Protein AF-X1DLL9-F1 (afdb_monomer_lite)

Organism: NCBI:txid412755

pLDDT: mean 96.24, std 3.02, range [78.94, 98.62]

Secondary structure (DSSP, 8-state):
--HHHHHHHHHHHHHHHHH---EEEEETTTT---HHHHHHHHHHHHHHT-EEEEE-SSTT-HHHHHHHHHHT-SEEEE----SHHHHHHHHHHHHHHS-TTGGGSSEEEEEE-SHHHHHHHHHHTTSGGGGG--EEEEEHHHHHHHTT--GGGGGSHHHHHHHHHHHHHHHHTT-EEEEESS-SGGGTTTGGGS--

Structure (mmCIF, N/CA/C/O backbone):
data_AF-X1DLL9-F1
#
_entry.id   AF-X1DLL9-F1
#
loop_
_atom_site.group_PDB
_atom_site.id
_atom_site.type_symbol
_atom_site.label_atom_id
_atom_site.label_alt_id
_atom_site.label_comp_id
_atom_site.label_asym_id
_atom_site.label_entity_id
_atom_site.label_seq_id
_atom_site.pdbx_PDB_ins_code
_atom_site.Cartn_x
_atom_site.Cartn_y
_atom_site.Cartn_z
_atom_site.occupancy
_atom_site.B_iso_or_equiv
_atom_site.auth_seq_id
_atom_site.auth_comp_id
_atom_site.auth_asym_id
_atom_site.auth_atom_id
_atom_site.pdbx_PDB_model_num
ATOM 1 N N . MET A 1 1 ? 3.034 5.562 -26.552 1.00 91.25 1 MET A N 1
ATOM 2 C CA . MET A 1 1 ? 4.195 4.887 -25.935 1.00 91.25 1 MET A CA 1
ATOM 3 C C . MET A 1 1 ? 5.455 4.942 -26.806 1.00 91.25 1 MET A C 1
ATOM 5 O O . MET A 1 1 ? 5.342 4.840 -28.026 1.00 91.25 1 MET A O 1
ATOM 9 N N . ASN A 1 2 ? 6.633 5.093 -26.195 1.00 96.44 2 ASN A N 1
ATOM 10 C CA . ASN A 1 2 ? 7.971 4.989 -26.794 1.00 96.44 2 ASN A CA 1
ATOM 11 C C . ASN A 1 2 ? 8.560 3.562 -26.651 1.00 96.44 2 ASN A C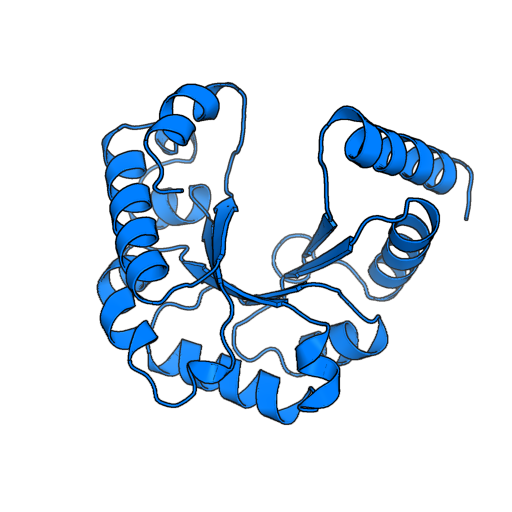 1
ATOM 13 O O . ASN A 1 2 ? 7.921 2.677 -26.086 1.00 96.44 2 ASN A O 1
ATOM 17 N N . SER A 1 3 ? 9.777 3.322 -27.159 1.00 97.56 3 SER A N 1
ATOM 18 C CA . SER A 1 3 ? 10.407 1.989 -27.148 1.00 97.56 3 SER A CA 1
ATOM 19 C C . SER A 1 3 ? 10.627 1.403 -25.748 1.00 97.56 3 SER A C 1
ATOM 21 O O . SER A 1 3 ? 10.465 0.199 -25.578 1.00 97.56 3 SER A O 1
ATOM 23 N N . LEU A 1 4 ? 10.969 2.228 -24.753 1.00 97.62 4 LEU A N 1
ATOM 24 C CA . LEU A 1 4 ? 11.140 1.778 -23.366 1.00 97.62 4 LEU A CA 1
ATOM 25 C C . LEU A 1 4 ? 9.794 1.395 -22.749 1.00 97.62 4 LEU A C 1
ATOM 27 O O . LEU A 1 4 ? 9.689 0.377 -22.077 1.00 97.62 4 LEU A O 1
ATOM 31 N N . GLU A 1 5 ? 8.746 2.169 -23.020 1.00 98.00 5 GLU A N 1
ATOM 32 C CA . GLU A 1 5 ? 7.400 1.890 -22.507 1.00 98.00 5 GLU A CA 1
ATOM 33 C C . GLU A 1 5 ? 6.833 0.590 -23.101 1.00 98.00 5 GLU A C 1
ATOM 35 O O . GLU A 1 5 ? 6.204 -0.182 -22.383 1.00 98.00 5 GLU A O 1
ATOM 40 N N . TYR A 1 6 ? 7.123 0.280 -24.371 1.00 98.44 6 TYR A N 1
ATOM 41 C CA . TYR A 1 6 ? 6.790 -1.031 -24.944 1.00 98.44 6 TYR A CA 1
ATOM 42 C C . TYR A 1 6 ? 7.540 -2.181 -24.259 1.00 98.44 6 TYR A C 1
ATOM 44 O O . TYR A 1 6 ? 6.932 -3.205 -23.958 1.00 98.44 6 TYR A O 1
ATOM 52 N N . GLN A 1 7 ? 8.826 -2.005 -23.937 1.00 98.50 7 GLN A N 1
ATOM 53 C CA . GLN A 1 7 ? 9.570 -3.002 -23.159 1.00 98.50 7 GLN A CA 1
ATOM 54 C C . GLN A 1 7 ? 8.972 -3.189 -21.757 1.00 98.50 7 GLN A C 1
ATOM 56 O O . GLN A 1 7 ? 8.839 -4.318 -21.292 1.00 98.50 7 GLN A O 1
ATOM 61 N N . MET A 1 8 ? 8.559 -2.102 -21.097 1.00 98.31 8 MET A N 1
ATOM 62 C CA . MET A 1 8 ? 7.873 -2.167 -19.801 1.00 98.31 8 MET A CA 1
ATOM 63 C C . MET A 1 8 ? 6.546 -2.927 -19.897 1.00 98.31 8 MET A C 1
ATOM 65 O O . MET A 1 8 ? 6.244 -3.726 -19.013 1.00 98.31 8 MET A O 1
ATOM 69 N N . VAL A 1 9 ? 5.774 -2.722 -20.970 1.00 98.62 9 VAL A N 1
ATOM 70 C CA . VAL A 1 9 ? 4.539 -3.477 -21.233 1.00 98.62 9 VAL A CA 1
ATOM 71 C C . VAL A 1 9 ? 4.821 -4.974 -21.340 1.00 98.62 9 VAL A C 1
ATOM 73 O O . VAL A 1 9 ? 4.107 -5.765 -20.723 1.00 98.62 9 VAL A O 1
ATOM 76 N N . ASP A 1 10 ? 5.843 -5.371 -22.098 1.00 98.50 10 ASP A N 1
ATOM 77 C CA . ASP A 1 10 ? 6.171 -6.786 -22.288 1.00 98.50 10 ASP A CA 1
ATOM 78 C C . ASP A 1 10 ? 6.623 -7.444 -20.977 1.00 98.50 10 ASP A C 1
ATOM 80 O O . ASP A 1 10 ? 6.150 -8.532 -20.645 1.00 98.50 10 ASP A O 1
ATOM 84 N N . ILE A 1 11 ? 7.435 -6.743 -20.177 1.00 98.44 11 ILE A N 1
ATOM 85 C CA . ILE A 1 11 ? 7.846 -7.199 -18.840 1.00 98.44 11 ILE A CA 1
ATOM 86 C C . ILE A 1 11 ? 6.632 -7.335 -17.913 1.00 98.44 11 ILE A C 1
ATOM 88 O O . ILE A 1 11 ? 6.458 -8.365 -17.265 1.00 98.44 11 ILE A O 1
ATOM 92 N N . ALA A 1 12 ? 5.767 -6.320 -17.848 1.00 98.31 12 ALA A N 1
ATOM 93 C CA . ALA A 1 12 ? 4.587 -6.347 -16.987 1.00 98.31 12 ALA A CA 1
ATOM 94 C C . ALA A 1 12 ? 3.613 -7.469 -17.383 1.00 98.31 12 ALA A C 1
ATOM 96 O O . ALA A 1 12 ? 3.047 -8.136 -16.513 1.00 98.31 12 ALA A O 1
ATOM 97 N N . ARG A 1 13 ? 3.452 -7.721 -18.689 1.00 98.38 13 ARG A N 1
ATOM 98 C CA . ARG A 1 13 ? 2.634 -8.824 -19.203 1.00 98.38 13 ARG A CA 1
ATOM 99 C C . ARG A 1 13 ? 3.221 -10.178 -18.814 1.00 98.38 13 ARG A C 1
ATOM 101 O O . ARG A 1 13 ? 2.490 -11.024 -18.306 1.00 98.38 13 ARG A O 1
ATOM 108 N N . GLU A 1 14 ? 4.529 -10.366 -18.976 1.00 98.38 14 GLU A N 1
ATOM 109 C CA . GLU A 1 14 ? 5.203 -11.597 -18.556 1.00 98.38 14 GLU A CA 1
ATOM 110 C C . GLU A 1 14 ? 5.066 -11.840 -17.045 1.00 98.38 14 GLU A C 1
ATOM 112 O O . GLU A 1 14 ? 4.710 -12.945 -16.627 1.00 98.38 14 GLU A O 1
ATOM 117 N N . LEU A 1 15 ? 5.281 -10.810 -16.221 1.00 98.06 15 LEU A N 1
ATOM 118 C CA . LEU A 1 15 ? 5.118 -10.896 -14.767 1.00 98.06 15 LEU A CA 1
ATOM 119 C C . LEU A 1 15 ? 3.691 -11.290 -14.373 1.00 98.06 15 LEU A C 1
ATOM 121 O O . LEU A 1 15 ? 3.499 -12.107 -13.471 1.00 98.06 15 LEU A O 1
ATOM 125 N N . LYS A 1 16 ? 2.684 -10.757 -15.063 1.00 97.56 16 LYS A N 1
ATOM 126 C CA . LYS A 1 16 ? 1.287 -11.133 -14.845 1.00 97.56 16 LYS A CA 1
ATOM 127 C C . LYS A 1 16 ? 1.022 -12.590 -15.220 1.00 97.56 16 LYS A C 1
ATOM 129 O O . LYS A 1 16 ? 0.469 -13.340 -14.419 1.00 97.56 16 LYS A O 1
ATOM 134 N N . GLU A 1 17 ? 1.403 -12.986 -16.430 1.00 97.75 17 GLU A N 1
ATOM 135 C CA . GLU A 1 17 ? 1.050 -14.288 -17.008 1.00 97.75 17 GLU A CA 1
ATOM 136 C C . GLU A 1 17 ? 1.823 -15.451 -16.380 1.00 97.75 17 GLU A C 1
ATOM 138 O O . GLU A 1 17 ? 1.271 -16.540 -16.224 1.00 97.75 17 GLU A O 1
ATOM 143 N N . LYS A 1 18 ? 3.088 -15.230 -16.004 1.00 98.06 18 LYS A N 1
ATOM 144 C CA . LYS A 1 18 ? 3.984 -16.291 -15.516 1.00 98.06 18 LYS A CA 1
ATOM 145 C C . LYS A 1 18 ? 4.302 -16.204 -14.026 1.00 98.06 18 LYS A C 1
ATOM 147 O O . LYS A 1 18 ? 4.693 -17.211 -13.440 1.00 98.06 18 LYS A O 1
ATOM 152 N N . HIS A 1 19 ? 4.146 -15.030 -13.412 1.00 95.94 19 HIS A N 1
ATOM 153 C CA . HIS A 1 19 ? 4.605 -14.768 -12.041 1.00 95.94 19 HIS A CA 1
ATOM 154 C C . HIS A 1 19 ? 3.521 -14.185 -11.121 1.00 95.94 19 HIS A C 1
ATOM 156 O O . HIS A 1 19 ? 3.833 -13.739 -10.020 1.00 95.94 19 HIS A O 1
ATOM 162 N N . ALA A 1 20 ? 2.252 -14.228 -11.545 1.00 95.19 20 ALA A N 1
ATOM 163 C CA . ALA A 1 20 ? 1.086 -13.805 -10.766 1.00 95.19 20 ALA A CA 1
ATOM 164 C C . ALA A 1 20 ? 1.118 -12.337 -10.294 1.00 95.19 20 ALA A C 1
ATOM 166 O O . ALA A 1 20 ? 0.446 -11.983 -9.324 1.00 95.19 20 ALA A O 1
ATOM 167 N N . ALA A 1 21 ? 1.869 -11.466 -10.976 1.00 96.12 21 ALA A N 1
ATOM 168 C CA . ALA A 1 21 ? 1.827 -10.038 -10.691 1.00 96.12 21 ALA A CA 1
ATOM 169 C C . ALA A 1 21 ? 0.451 -9.459 -11.061 1.00 96.12 21 ALA A C 1
ATOM 171 O O . ALA A 1 21 ? -0.049 -9.665 -12.167 1.00 96.12 21 ALA A O 1
ATOM 172 N N . ILE A 1 22 ? -0.161 -8.723 -10.133 1.00 96.56 22 ILE A N 1
ATOM 173 C CA . ILE A 1 22 ? -1.530 -8.206 -10.294 1.00 96.56 22 ILE A CA 1
ATOM 174 C C . ILE A 1 22 ? -1.592 -6.699 -10.538 1.00 96.56 22 ILE A C 1
ATOM 176 O O . ILE A 1 22 ? -2.544 -6.224 -11.153 1.00 96.56 22 ILE A O 1
ATOM 180 N N . SER A 1 23 ? -0.606 -5.943 -10.057 1.00 97.06 23 SER A N 1
ATOM 181 C CA . SER A 1 23 ? -0.620 -4.480 -10.057 1.00 97.06 23 SER A CA 1
ATOM 182 C C . SER A 1 23 ? 0.801 -3.927 -10.044 1.00 97.06 23 SER A C 1
ATOM 184 O O . SER A 1 23 ? 1.705 -4.565 -9.501 1.00 97.06 23 SER A O 1
ATOM 186 N N . VAL A 1 24 ? 0.983 -2.735 -10.609 1.00 97.69 24 VAL A N 1
ATOM 187 C CA . VAL A 1 24 ? 2.190 -1.918 -10.437 1.00 97.69 24 VAL A CA 1
ATOM 188 C C . VAL A 1 24 ? 1.885 -0.815 -9.429 1.00 97.69 24 VAL A C 1
ATOM 190 O O . VAL A 1 24 ? 0.826 -0.192 -9.494 1.00 97.69 24 VAL A O 1
ATOM 193 N N . LYS A 1 25 ? 2.798 -0.581 -8.484 1.00 97.31 25 LYS A N 1
ATOM 194 C CA . LYS A 1 25 ? 2.668 0.473 -7.473 1.00 97.31 25 LYS A CA 1
ATOM 195 C C . LYS A 1 25 ? 3.464 1.709 -7.900 1.00 97.31 25 LYS A C 1
ATOM 197 O O . LYS A 1 25 ? 4.614 1.565 -8.293 1.00 97.31 25 LYS A O 1
ATOM 202 N N . ALA A 1 26 ? 2.842 2.881 -7.809 1.00 97.88 26 ALA A N 1
ATOM 203 C CA . ALA A 1 26 ? 3.483 4.193 -7.897 1.00 97.88 26 ALA A CA 1
ATOM 204 C C . ALA A 1 26 ? 3.323 4.933 -6.568 1.00 97.88 26 ALA A C 1
ATOM 206 O O . ALA A 1 26 ? 2.343 4.701 -5.846 1.00 97.88 26 ALA A O 1
ATOM 207 N N . GLU A 1 27 ? 4.251 5.834 -6.246 1.00 97.38 27 GLU A N 1
ATOM 208 C CA . GLU A 1 27 ? 4.274 6.487 -4.936 1.00 97.38 27 GLU A CA 1
ATOM 209 C C . GLU A 1 27 ? 4.523 7.996 -5.031 1.00 97.38 27 GLU A C 1
ATOM 211 O O . GLU A 1 27 ? 5.604 8.460 -5.386 1.00 97.38 27 GLU A O 1
ATOM 216 N N . PHE A 1 28 ? 3.541 8.793 -4.608 1.00 97.69 28 PHE A N 1
ATOM 217 C CA . PHE A 1 28 ? 3.761 10.229 -4.416 1.00 97.69 28 PHE A CA 1
ATOM 218 C C . PHE A 1 28 ? 4.627 10.522 -3.193 1.00 97.69 28 PHE A C 1
ATOM 220 O O . PHE A 1 28 ? 5.363 11.503 -3.188 1.00 97.69 28 PHE A O 1
ATOM 227 N N . GLU A 1 29 ? 4.546 9.670 -2.173 1.00 95.12 29 GLU A N 1
ATOM 228 C CA . GLU A 1 29 ? 5.281 9.830 -0.921 1.00 95.12 29 GLU A CA 1
ATOM 229 C C . GLU A 1 29 ? 6.794 9.642 -1.092 1.00 95.12 29 GLU A C 1
ATOM 231 O O . GLU A 1 29 ? 7.564 10.524 -0.719 1.00 95.12 29 GLU A O 1
ATOM 236 N N . ALA A 1 30 ? 7.214 8.494 -1.634 1.00 93.19 30 ALA A N 1
ATOM 237 C CA . ALA A 1 30 ? 8.619 8.093 -1.646 1.00 93.19 30 ALA A CA 1
ATOM 238 C C . ALA A 1 30 ? 9.333 8.438 -2.961 1.00 93.19 30 ALA A C 1
ATOM 240 O O . ALA A 1 30 ? 10.470 8.905 -2.944 1.00 93.19 30 ALA A O 1
ATOM 241 N N . GLU A 1 31 ? 8.676 8.224 -4.104 1.00 94.94 31 GLU A N 1
ATOM 242 C CA . GLU A 1 31 ? 9.280 8.451 -5.425 1.00 94.94 31 GLU A CA 1
ATOM 243 C C . GLU A 1 31 ? 9.101 9.895 -5.905 1.00 94.94 31 GLU A C 1
ATOM 245 O O . GLU A 1 31 ? 9.829 10.354 -6.786 1.00 94.94 31 GLU A O 1
ATOM 250 N N . GLY A 1 32 ? 8.122 10.618 -5.348 1.00 94.38 32 GLY A N 1
ATOM 251 C CA . GLY A 1 32 ? 7.735 11.936 -5.841 1.00 94.38 32 GLY A CA 1
ATOM 252 C C . GLY A 1 32 ? 7.194 11.884 -7.272 1.00 94.38 32 GLY A C 1
ATOM 253 O O . GLY A 1 32 ? 7.429 12.821 -8.041 1.00 94.38 32 GLY A O 1
ATOM 254 N N . THR A 1 33 ? 6.507 10.790 -7.639 1.00 96.69 33 THR A N 1
ATOM 255 C CA . THR A 1 33 ? 5.976 10.578 -8.994 1.00 96.69 33 THR A CA 1
ATOM 256 C C . THR A 1 33 ? 5.149 11.784 -9.433 1.00 96.69 33 THR A C 1
ATOM 258 O O . THR A 1 33 ? 4.189 12.178 -8.766 1.00 96.69 33 THR A O 1
ATOM 261 N N . ARG A 1 34 ? 5.487 12.377 -10.578 1.00 96.19 34 ARG A N 1
ATOM 262 C CA . ARG A 1 34 ? 4.718 13.494 -11.135 1.00 96.19 34 ARG A CA 1
ATOM 263 C C . ARG A 1 34 ? 3.478 12.983 -11.862 1.00 96.19 34 ARG A C 1
ATOM 265 O O . ARG A 1 34 ? 3.423 11.838 -12.312 1.00 96.19 34 ARG A O 1
ATOM 272 N N . LEU A 1 35 ? 2.470 13.840 -12.012 1.00 95.62 35 LEU A N 1
ATOM 273 C CA . LEU A 1 35 ? 1.200 13.446 -12.630 1.00 95.62 35 LEU A CA 1
ATOM 274 C C . LEU A 1 35 ? 1.392 12.946 -14.069 1.00 95.62 35 LEU A C 1
ATOM 276 O O . LEU A 1 35 ? 0.778 11.959 -14.470 1.00 95.62 35 LEU A O 1
ATOM 280 N N . GLU A 1 36 ? 2.267 13.588 -14.844 1.00 96.38 36 GLU A N 1
ATOM 281 C CA . GLU A 1 36 ? 2.578 13.160 -16.206 1.00 96.38 36 GLU A CA 1
ATOM 282 C C . GLU A 1 36 ? 3.231 11.770 -16.259 1.00 96.38 36 GLU A C 1
ATOM 284 O O . GLU A 1 36 ? 2.939 10.999 -17.172 1.00 96.38 36 GLU A O 1
ATOM 289 N N . GLU A 1 37 ? 4.051 11.417 -15.265 1.00 96.88 37 GLU A N 1
ATOM 290 C CA . GLU A 1 37 ? 4.674 10.094 -15.146 1.00 96.88 37 GLU A CA 1
ATOM 291 C C . GLU A 1 37 ? 3.626 9.044 -14.764 1.00 96.88 37 GLU A C 1
ATOM 293 O O . GLU A 1 37 ? 3.563 7.978 -15.378 1.00 96.88 37 GLU A O 1
ATOM 298 N N . LEU A 1 38 ? 2.732 9.375 -13.826 1.00 98.06 38 LEU A N 1
ATOM 299 C CA . LEU A 1 38 ? 1.628 8.505 -13.424 1.00 98.06 38 LEU A CA 1
ATOM 300 C C . LEU A 1 38 ? 0.672 8.208 -14.593 1.00 98.06 38 LEU A C 1
ATOM 302 O O . LEU A 1 38 ? 0.234 7.070 -14.762 1.00 98.06 38 LEU A O 1
ATOM 306 N N . LEU A 1 39 ? 0.376 9.202 -15.438 1.00 98.00 39 LEU A N 1
ATOM 307 C CA . LEU A 1 39 ? -0.453 9.021 -16.637 1.00 98.00 39 LEU A CA 1
ATOM 308 C C . LEU A 1 39 ? 0.213 8.105 -17.673 1.00 98.00 39 LEU A C 1
ATOM 310 O O . LEU A 1 39 ? -0.463 7.277 -18.287 1.00 98.00 39 LEU A O 1
ATOM 314 N N . ARG A 1 40 ? 1.534 8.215 -17.855 1.00 97.88 40 ARG A N 1
ATOM 315 C CA . ARG A 1 40 ? 2.294 7.301 -18.725 1.00 97.88 40 ARG A CA 1
ATOM 316 C C . ARG A 1 40 ? 2.299 5.881 -18.165 1.00 97.88 40 ARG A C 1
ATOM 318 O O . ARG A 1 40 ? 2.024 4.934 -18.900 1.00 97.88 40 ARG A O 1
ATOM 325 N N . LEU A 1 41 ? 2.494 5.729 -16.855 1.00 98.06 41 LEU A N 1
ATOM 326 C CA . LEU A 1 41 ? 2.427 4.429 -16.192 1.00 98.06 41 LEU A CA 1
ATOM 327 C C . LEU A 1 41 ? 1.031 3.798 -16.288 1.00 98.06 41 LEU A C 1
ATOM 329 O O . LEU A 1 41 ? 0.915 2.591 -16.504 1.00 98.06 41 LEU A O 1
ATOM 333 N N . LYS A 1 42 ? -0.037 4.600 -16.192 1.00 98.12 42 LYS A N 1
ATOM 334 C CA . LYS A 1 42 ? -1.413 4.131 -16.398 1.00 98.12 42 LYS A CA 1
ATOM 335 C C . LYS A 1 42 ? -1.604 3.533 -17.792 1.00 98.12 42 LYS A C 1
ATOM 337 O O . LYS A 1 42 ? -2.205 2.465 -17.901 1.00 98.12 42 LYS A O 1
ATOM 342 N N . GLU A 1 43 ? -1.082 4.183 -18.832 1.00 98.12 43 GLU A N 1
ATOM 343 C CA . GLU A 1 43 ? -1.131 3.680 -20.214 1.00 98.12 43 GLU A CA 1
ATOM 344 C C . GLU A 1 43 ? -0.431 2.314 -20.331 1.00 98.12 43 GLU A C 1
ATOM 346 O O . GLU A 1 43 ? -1.017 1.369 -20.858 1.00 98.12 43 GLU A O 1
ATOM 351 N N . ILE A 1 44 ? 0.762 2.170 -19.742 1.00 98.50 44 ILE A N 1
ATOM 352 C CA . ILE A 1 44 ? 1.507 0.899 -19.693 1.00 98.50 44 ILE A CA 1
ATOM 353 C C . ILE A 1 44 ? 0.690 -0.189 -18.985 1.00 98.50 44 ILE A C 1
ATOM 355 O O . ILE A 1 44 ? 0.502 -1.277 -19.533 1.00 98.50 44 ILE A O 1
ATOM 359 N N . CYS A 1 45 ? 0.165 0.104 -17.790 1.00 98.38 45 CYS A N 1
ATOM 360 C CA . CYS A 1 45 ? -0.605 -0.855 -16.996 1.00 98.38 45 CYS A CA 1
ATOM 361 C C . CYS A 1 45 ? -1.852 -1.334 -17.748 1.00 98.38 45 CYS A C 1
ATOM 363 O O . CYS A 1 45 ? -2.135 -2.531 -17.778 1.00 98.38 45 CYS A O 1
ATOM 365 N N . MET A 1 46 ? -2.558 -0.420 -18.424 1.00 98.00 46 MET A N 1
ATOM 366 C CA . MET A 1 46 ? -3.728 -0.754 -19.239 1.00 98.00 46 MET A CA 1
ATOM 367 C C . MET A 1 46 ? -3.384 -1.696 -20.395 1.00 98.00 46 MET A C 1
ATOM 369 O O . MET A 1 46 ? -4.102 -2.671 -20.613 1.00 98.00 46 MET A O 1
ATOM 373 N N . VAL A 1 47 ? -2.287 -1.445 -21.117 1.00 98.31 47 VAL A N 1
ATOM 374 C CA . VAL A 1 47 ? -1.879 -2.272 -22.268 1.00 98.31 47 VAL A CA 1
ATOM 375 C C . VAL A 1 47 ? -1.316 -3.632 -21.833 1.00 98.31 47 VAL A C 1
ATOM 377 O O . VAL A 1 47 ? -1.525 -4.642 -22.510 1.00 98.31 47 VAL A O 1
ATOM 380 N N . ALA A 1 48 ? -0.622 -3.690 -20.695 1.00 98.19 48 ALA A N 1
ATOM 381 C CA . ALA A 1 48 ? -0.177 -4.945 -20.087 1.00 98.19 48 ALA A CA 1
ATOM 382 C C . ALA A 1 48 ? -1.324 -5.708 -19.390 1.00 98.19 48 ALA A C 1
ATOM 384 O O . ALA A 1 48 ? -1.215 -6.904 -19.113 1.00 98.19 48 ALA A O 1
ATOM 385 N N . GLY A 1 49 ? -2.445 -5.033 -19.121 1.00 97.88 49 GLY A N 1
ATOM 386 C CA . GLY A 1 49 ? -3.593 -5.585 -18.413 1.00 97.88 49 GLY A CA 1
ATOM 387 C C . GLY A 1 49 ? -3.328 -5.841 -16.927 1.00 97.88 49 GLY A C 1
ATOM 388 O O . GLY A 1 49 ? -3.910 -6.776 -16.376 1.00 97.88 49 GLY A O 1
ATOM 389 N N . VAL A 1 50 ? -2.445 -5.069 -16.296 1.00 98.25 50 VAL A N 1
ATOM 390 C CA . VAL A 1 50 ? -2.180 -5.097 -14.847 1.00 98.25 50 VAL A CA 1
ATOM 391 C C . VAL A 1 50 ? -2.861 -3.912 -14.160 1.00 98.25 50 VAL A C 1
ATOM 393 O O . VAL A 1 50 ? -3.163 -2.900 -14.794 1.00 98.25 50 VAL A O 1
ATOM 396 N N . GLY A 1 51 ? -3.134 -4.046 -12.865 1.00 98.12 51 GLY A N 1
ATOM 397 C CA . GLY A 1 51 ? -3.667 -2.962 -12.047 1.00 98.12 51 GLY A CA 1
ATOM 398 C C . GLY A 1 51 ? -2.657 -1.836 -11.814 1.00 98.12 51 GLY A C 1
ATOM 399 O O . GLY A 1 51 ? -1.458 -1.985 -12.062 1.00 98.12 51 GLY A O 1
ATOM 400 N N . LEU A 1 52 ? -3.163 -0.713 -11.311 1.00 98.56 52 LEU A N 1
ATOM 401 C CA . LEU A 1 52 ? -2.360 0.405 -10.829 1.00 98.56 52 LEU A CA 1
ATOM 402 C C . LEU A 1 52 ? -2.707 0.701 -9.369 1.00 98.56 52 LEU A C 1
ATOM 404 O O . LEU A 1 52 ? -3.846 1.058 -9.056 1.00 98.56 52 LEU A O 1
ATOM 408 N N . THR A 1 53 ? -1.718 0.583 -8.493 1.00 98.56 53 THR A N 1
ATOM 409 C CA . THR A 1 53 ? -1.790 0.963 -7.081 1.00 98.56 53 THR A CA 1
ATOM 410 C C . THR A 1 53 ? -1.098 2.307 -6.891 1.00 98.56 53 THR A C 1
ATOM 412 O O . THR A 1 53 ? 0.009 2.496 -7.386 1.00 98.56 53 THR A O 1
ATOM 415 N N . LEU A 1 54 ? -1.713 3.232 -6.155 1.00 98.62 54 LEU A N 1
ATOM 416 C CA . LEU A 1 54 ? -1.104 4.520 -5.828 1.00 98.62 54 LEU A CA 1
ATOM 417 C C . LEU A 1 54 ? -0.995 4.707 -4.316 1.00 98.62 54 LEU A C 1
ATOM 419 O O . LEU A 1 54 ? -2.008 4.699 -3.609 1.00 98.62 54 LEU A O 1
ATOM 423 N N . LYS A 1 55 ? 0.235 4.928 -3.842 1.00 98.44 55 LYS A N 1
ATOM 424 C CA . LYS A 1 55 ? 0.518 5.395 -2.483 1.00 98.44 55 LYS A CA 1
ATOM 425 C C . LYS A 1 55 ? 0.508 6.925 -2.462 1.00 98.44 55 LYS A C 1
ATOM 427 O O . LYS A 1 55 ? 1.299 7.558 -3.162 1.00 98.44 55 LYS A O 1
ATOM 432 N N . ILE A 1 56 ? -0.417 7.515 -1.708 1.00 98.56 56 ILE A N 1
ATOM 433 C CA . ILE A 1 56 ? -0.554 8.980 -1.587 1.00 98.56 56 ILE A CA 1
ATOM 434 C C . ILE A 1 56 ? 0.454 9.546 -0.584 1.00 98.56 56 ILE A C 1
ATOM 436 O O . ILE A 1 56 ? 0.977 8.804 0.231 1.00 98.56 56 ILE A O 1
ATOM 440 N N . GLY A 1 57 ? 0.706 10.856 -0.592 1.00 97.44 57 GLY A N 1
ATOM 441 C CA . GLY A 1 57 ? 1.717 11.488 0.266 1.00 97.44 57 GLY A CA 1
ATOM 442 C C . GLY A 1 57 ? 1.364 11.592 1.757 1.00 97.44 57 GLY A C 1
ATOM 443 O O . GLY A 1 57 ? 2.157 12.105 2.538 1.00 97.44 57 GLY A O 1
ATOM 444 N N . GLY A 1 58 ? 0.163 11.179 2.167 1.00 97.00 58 GLY A N 1
ATOM 445 C CA . GLY A 1 58 ? -0.293 11.304 3.549 1.00 97.00 58 GLY A CA 1
ATOM 446 C C . GLY A 1 58 ? -1.743 10.878 3.748 1.00 97.00 58 GLY A C 1
ATOM 447 O O . GLY A 1 58 ? -2.540 10.842 2.809 1.00 97.00 58 GLY A O 1
ATOM 448 N N . CYS A 1 59 ? -2.111 10.590 4.998 1.00 94.88 59 CYS A N 1
ATOM 449 C CA . CYS A 1 59 ? -3.440 10.076 5.339 1.00 94.88 59 CYS A CA 1
ATOM 450 C C . CYS A 1 59 ? -4.599 11.036 4.998 1.00 94.88 59 CYS A C 1
ATOM 452 O O . CYS A 1 59 ? -5.713 10.577 4.789 1.00 94.88 59 CYS A O 1
ATOM 454 N N . GLU A 1 60 ? -4.363 12.345 4.862 1.00 96.50 60 GLU A N 1
ATOM 455 C CA . GLU A 1 60 ? -5.367 13.320 4.399 1.00 96.50 60 GLU A CA 1
ATOM 456 C C . GLU A 1 60 ? -4.923 14.082 3.133 1.00 96.50 60 GLU A C 1
ATOM 458 O O . GLU A 1 60 ? -5.273 15.244 2.925 1.00 96.50 60 GLU A O 1
ATOM 463 N N . SER A 1 61 ? -4.156 13.444 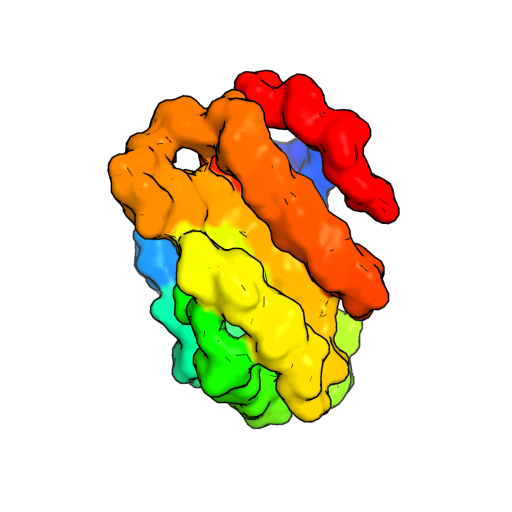2.244 1.00 97.50 61 SER A N 1
ATOM 464 C CA . SER A 1 61 ? -3.745 14.063 0.975 1.00 97.50 61 SER A CA 1
ATOM 465 C C . SER A 1 61 ? -4.898 14.133 -0.036 1.00 97.50 61 SER A C 1
ATOM 467 O O . SER A 1 61 ? -4.962 13.380 -1.004 1.00 97.50 61 SER A O 1
ATOM 469 N N . ILE A 1 62 ? -5.833 15.066 0.175 1.00 98.44 62 ILE A N 1
ATOM 470 C CA . ILE A 1 62 ? -7.042 15.236 -0.655 1.00 98.44 62 ILE A CA 1
ATOM 471 C C . ILE A 1 62 ? -6.692 15.481 -2.128 1.00 98.44 62 ILE A C 1
ATOM 473 O O . ILE A 1 62 ? -7.367 14.957 -3.012 1.00 98.44 62 ILE A O 1
ATOM 477 N N . ARG A 1 63 ? -5.650 16.276 -2.402 1.00 98.00 63 ARG A N 1
ATOM 478 C CA . ARG A 1 63 ? -5.206 16.543 -3.775 1.00 98.00 63 ARG A CA 1
ATOM 479 C C . ARG A 1 63 ? -4.793 15.247 -4.469 1.00 98.00 63 ARG A C 1
ATOM 481 O O . ARG A 1 63 ? -5.313 14.950 -5.536 1.00 98.00 63 ARG A O 1
ATOM 488 N N . ASP A 1 64 ? -3.953 14.453 -3.820 1.00 98.31 64 ASP A N 1
ATOM 489 C CA . ASP A 1 64 ? -3.484 13.167 -4.334 1.00 98.31 64 ASP A CA 1
ATOM 490 C C . ASP A 1 64 ? -4.643 12.205 -4.600 1.00 98.31 64 ASP A C 1
ATOM 492 O O . ASP A 1 64 ? -4.646 11.507 -5.607 1.00 98.31 64 ASP A O 1
ATOM 496 N N . MET A 1 65 ? -5.671 12.205 -3.743 1.00 98.62 65 MET A N 1
ATOM 497 C CA . MET A 1 65 ? -6.887 11.419 -3.968 1.00 98.62 65 MET A CA 1
ATOM 498 C C . MET A 1 65 ? -7.657 11.873 -5.217 1.00 98.62 65 MET A C 1
ATOM 500 O O . MET A 1 65 ? -8.187 11.031 -5.940 1.00 98.62 65 MET A O 1
ATOM 504 N N . PHE A 1 66 ? -7.724 13.179 -5.502 1.00 98.44 66 PHE A N 1
ATOM 505 C CA . PHE A 1 66 ? -8.326 13.674 -6.746 1.00 98.44 66 PHE A CA 1
ATOM 506 C C . PHE A 1 66 ? -7.506 13.285 -7.979 1.00 98.44 66 PHE A C 1
ATOM 508 O O . PHE A 1 66 ? -8.094 12.938 -9.004 1.00 98.44 66 PHE A O 1
ATOM 515 N N . GLU A 1 67 ? -6.177 13.278 -7.882 1.00 98.19 67 GLU A N 1
ATOM 516 C CA . GLU A 1 67 ? -5.320 12.770 -8.959 1.00 98.19 67 GLU A CA 1
ATOM 517 C C . GLU A 1 67 ? -5.532 11.262 -9.160 1.00 98.19 67 GLU A C 1
ATOM 519 O O . GLU A 1 67 ? -5.781 10.810 -10.276 1.00 98.19 67 GLU A O 1
ATOM 524 N N . ALA A 1 68 ? -5.564 10.486 -8.073 1.00 98.19 68 ALA A N 1
ATOM 525 C CA . ALA A 1 68 ? -5.855 9.052 -8.090 1.00 98.19 68 ALA A CA 1
ATOM 526 C C . ALA A 1 68 ? -7.204 8.746 -8.758 1.00 98.19 68 ALA A C 1
ATOM 528 O O . ALA A 1 68 ? -7.321 7.827 -9.574 1.00 98.19 68 ALA A O 1
ATOM 529 N N . ARG A 1 69 ? -8.223 9.550 -8.431 1.00 97.75 69 ARG A N 1
ATOM 530 C CA . ARG A 1 69 ? -9.557 9.487 -9.030 1.00 97.75 69 ARG A CA 1
ATOM 531 C C . ARG A 1 69 ? -9.526 9.811 -10.521 1.00 97.75 69 ARG A C 1
ATOM 533 O O . ARG A 1 69 ? -10.154 9.101 -11.296 1.00 97.75 69 ARG A O 1
ATOM 540 N N . THR A 1 70 ? -8.794 10.852 -10.914 1.00 96.94 70 THR A N 1
ATOM 541 C CA . THR A 1 70 ? -8.668 11.294 -12.313 1.00 96.94 70 THR A CA 1
ATOM 542 C C . THR A 1 70 ? -7.969 10.242 -13.172 1.0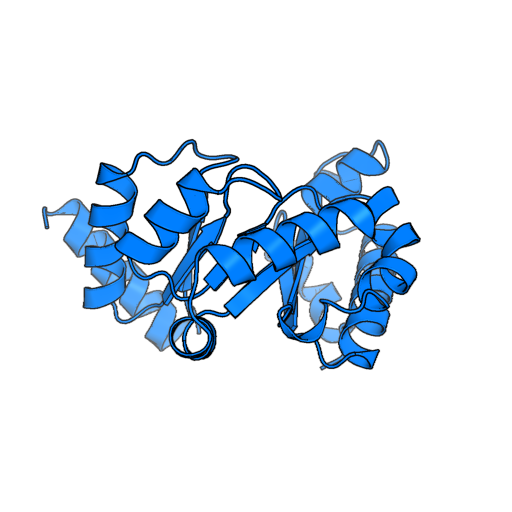0 96.94 70 THR A C 1
ATOM 544 O O . THR A 1 70 ? -8.402 9.963 -14.287 1.00 96.94 70 THR A O 1
ATOM 547 N N . VAL A 1 71 ? -6.917 9.617 -12.642 1.00 97.69 71 VAL A N 1
ATOM 548 C CA . VAL A 1 71 ? -6.167 8.546 -13.315 1.00 97.69 71 VAL A CA 1
ATOM 549 C C . VAL A 1 71 ? -6.944 7.221 -13.332 1.00 97.69 71 VAL A C 1
ATOM 551 O O . VAL A 1 71 ? -6.748 6.391 -14.225 1.00 97.69 71 VAL A O 1
ATOM 554 N N . GLY A 1 72 ? -7.833 7.005 -12.360 1.00 96.94 72 GLY A N 1
ATOM 555 C CA . GLY A 1 72 ? -8.596 5.767 -12.215 1.00 96.94 72 GLY A CA 1
ATOM 556 C C . GLY A 1 72 ? -7.715 4.612 -11.739 1.00 96.94 72 GLY A C 1
ATOM 557 O O . GLY A 1 72 ? -7.544 3.616 -12.451 1.00 96.94 72 GLY A O 1
ATOM 558 N N . VAL A 1 73 ? -7.102 4.769 -10.566 1.00 98.19 73 VAL A N 1
ATOM 559 C CA . VAL A 1 73 ? -6.295 3.719 -9.917 1.00 98.19 73 VAL A CA 1
ATOM 560 C C . VAL A 1 73 ? -7.177 2.568 -9.416 1.00 98.19 73 VAL A C 1
ATOM 562 O O . VAL A 1 73 ? -8.348 2.766 -9.107 1.00 98.19 73 VAL A O 1
ATOM 565 N N . ASN A 1 74 ? -6.615 1.364 -9.328 1.00 98.19 74 ASN A N 1
ATOM 566 C CA . ASN A 1 74 ? -7.305 0.170 -8.827 1.00 98.19 74 ASN A CA 1
ATOM 567 C C . ASN A 1 74 ? -7.191 0.021 -7.307 1.00 98.19 74 ASN A C 1
ATOM 569 O O . ASN A 1 74 ? -8.035 -0.615 -6.685 1.00 98.19 74 ASN A O 1
ATOM 573 N N . CYS A 1 75 ? -6.145 0.591 -6.715 1.00 98.50 75 CYS A N 1
ATOM 574 C CA . CYS A 1 75 ? -5.872 0.504 -5.290 1.00 98.50 75 CYS A CA 1
ATOM 575 C C . CYS A 1 75 ? -5.273 1.828 -4.807 1.00 98.50 75 CYS A C 1
ATOM 577 O O . CYS A 1 75 ? -4.381 2.386 -5.452 1.00 98.50 75 CYS A O 1
ATOM 579 N N . LEU A 1 76 ? -5.778 2.333 -3.686 1.00 98.62 76 LEU A N 1
ATOM 580 C CA . LEU A 1 76 ? -5.311 3.539 -3.019 1.00 98.62 76 LEU A CA 1
ATOM 581 C C . LEU A 1 76 ? -4.738 3.156 -1.658 1.00 98.62 76 LEU A C 1
ATOM 583 O O . LEU A 1 76 ? -5.415 2.499 -0.868 1.00 98.62 76 LEU A O 1
ATOM 587 N N . VAL A 1 77 ? -3.524 3.614 -1.373 1.00 98.56 77 VAL A N 1
ATOM 588 C CA . VAL A 1 77 ? -2.806 3.278 -0.144 1.00 98.56 77 VAL A CA 1
ATOM 589 C C . VAL A 1 77 ? -2.400 4.554 0.589 1.00 98.56 77 VAL A C 1
ATOM 591 O O . VAL A 1 77 ? -1.698 5.390 0.023 1.00 98.56 77 VAL A O 1
ATOM 594 N N . ALA A 1 78 ? -2.836 4.717 1.840 1.00 98.31 78 ALA A N 1
ATOM 595 C CA . ALA A 1 78 ? -2.383 5.814 2.701 1.00 98.31 78 ALA A CA 1
ATOM 596 C C . ALA A 1 78 ? -1.192 5.408 3.588 1.00 98.31 78 ALA A C 1
ATOM 598 O O . ALA A 1 78 ? -1.307 4.406 4.301 1.00 98.31 78 ALA A O 1
ATOM 599 N N . PRO A 1 79 ? -0.102 6.195 3.611 1.00 98.00 79 PRO A N 1
ATOM 600 C CA . PRO A 1 79 ? 1.017 5.984 4.521 1.00 98.00 79 PRO A CA 1
ATOM 601 C C . PRO A 1 79 ? 0.769 6.561 5.914 1.00 98.00 79 PRO A C 1
ATOM 603 O O . PRO A 1 79 ? -0.147 7.368 6.121 1.00 98.00 79 PRO A O 1
ATOM 606 N N . MET A 1 80 ? 1.638 6.177 6.848 1.00 96.19 80 MET A N 1
ATOM 607 C CA . MET A 1 80 ? 1.808 6.754 8.181 1.00 96.19 80 MET A CA 1
ATOM 608 C C . MET A 1 80 ? 0.491 6.874 8.962 1.00 96.19 80 MET A C 1
ATOM 610 O O . MET A 1 80 ? 0.221 7.863 9.650 1.00 96.19 80 MET A O 1
ATOM 614 N N . VAL A 1 81 ? -0.373 5.858 8.856 1.00 97.75 81 VAL A N 1
ATOM 615 C CA . VAL A 1 81 ? -1.636 5.800 9.599 1.00 97.75 81 VAL A CA 1
ATOM 616 C C . VAL A 1 81 ? -1.391 5.150 10.959 1.00 97.75 81 VAL A C 1
ATOM 618 O O . VAL A 1 81 ? -1.501 3.940 11.118 1.00 97.75 81 VAL A O 1
ATOM 621 N N . GLU A 1 82 ? -1.060 5.968 11.959 1.00 97.62 82 GLU A N 1
ATOM 622 C CA . GLU A 1 82 ? -0.585 5.470 13.263 1.00 97.62 82 GLU A CA 1
ATOM 623 C C . GLU A 1 82 ? -1.610 5.533 14.407 1.00 97.62 82 GLU A C 1
ATOM 625 O O . GLU A 1 82 ? -1.323 5.094 15.520 1.00 97.62 82 GLU A O 1
ATOM 630 N N . SER A 1 83 ? -2.795 6.108 14.184 1.00 98.06 83 SER A N 1
ATOM 631 C CA . SER A 1 83 ? -3.804 6.293 15.237 1.00 98.06 83 SER A CA 1
ATOM 632 C C . SER A 1 83 ? -5.239 6.154 14.721 1.00 98.06 83 SER A C 1
ATOM 634 O O . SER A 1 83 ? -5.486 6.376 13.529 1.00 98.06 83 SER A O 1
ATOM 636 N N . PRO A 1 84 ? -6.221 5.889 15.610 1.00 98.19 84 PRO A N 1
ATOM 637 C CA . PRO A 1 84 ? -7.637 5.886 15.236 1.00 98.19 84 PRO A CA 1
ATOM 638 C C . PRO A 1 84 ? -8.082 7.212 14.606 1.00 98.19 84 PRO A C 1
ATOM 640 O O . PRO A 1 84 ? -8.887 7.232 13.675 1.00 98.19 84 PRO A O 1
ATOM 643 N N . TYR A 1 85 ? -7.523 8.335 15.074 1.00 97.94 85 TYR A N 1
ATOM 644 C CA . TYR A 1 85 ? -7.815 9.659 14.528 1.00 97.94 85 TYR A CA 1
ATOM 645 C C . TYR A 1 85 ? -7.313 9.814 13.087 1.00 97.94 85 TYR A C 1
ATOM 647 O O . TYR A 1 85 ? -8.062 10.284 12.230 1.00 97.94 85 TYR A O 1
ATOM 655 N N . ALA A 1 86 ? -6.074 9.396 12.808 1.00 98.12 86 ALA A N 1
ATOM 656 C CA . ALA A 1 86 ? -5.494 9.452 11.466 1.00 98.12 86 ALA A CA 1
ATOM 657 C C . ALA A 1 86 ? -6.270 8.565 10.482 1.00 98.12 86 ALA A C 1
ATOM 659 O O . ALA A 1 86 ? -6.639 9.025 9.400 1.00 98.12 86 ALA A O 1
ATOM 660 N N . LEU A 1 87 ? -6.605 7.331 10.885 1.00 98.44 87 LEU A N 1
ATOM 661 C CA . LEU A 1 87 ? -7.404 6.431 10.052 1.00 98.44 87 LEU A CA 1
ATOM 662 C C . LEU A 1 87 ? -8.789 7.020 9.769 1.00 98.44 87 LEU A C 1
ATOM 664 O O . LEU A 1 87 ? -9.237 7.026 8.625 1.00 98.44 87 LEU A O 1
ATOM 668 N N . ARG A 1 88 ? -9.448 7.589 10.784 1.00 98.00 88 ARG A N 1
ATOM 669 C CA . ARG A 1 88 ? -10.733 8.270 10.597 1.00 98.00 88 ARG A CA 1
ATOM 670 C C . ARG A 1 88 ? -10.635 9.395 9.571 1.00 98.00 88 ARG A C 1
ATOM 672 O O . ARG A 1 88 ? -11.482 9.477 8.687 1.00 98.00 88 ARG A O 1
ATOM 679 N N . LYS A 1 89 ? -9.609 10.243 9.661 1.00 97.94 89 LYS A N 1
ATOM 680 C CA . LYS A 1 89 ? -9.402 11.350 8.715 1.00 97.94 89 LYS A CA 1
ATOM 681 C C . LYS A 1 89 ? -9.172 10.845 7.293 1.00 97.94 89 LYS A C 1
ATOM 683 O O . LYS A 1 89 ? -9.793 11.371 6.372 1.00 97.94 89 LYS A O 1
ATOM 688 N N . TYR A 1 90 ? -8.394 9.776 7.133 1.00 98.50 90 TYR A N 1
ATOM 689 C CA . TYR A 1 90 ? -8.215 9.113 5.845 1.00 98.50 90 TYR A CA 1
ATOM 690 C C . TYR A 1 90 ? -9.531 8.620 5.247 1.00 98.50 90 TYR A C 1
ATOM 692 O O . TYR A 1 90 ? -9.887 9.004 4.132 1.00 98.50 90 TYR A O 1
ATOM 700 N N . LEU A 1 91 ? -10.305 7.835 5.997 1.00 98.25 91 LEU A N 1
ATOM 701 C CA . LEU A 1 91 ? -11.554 7.271 5.485 1.00 98.25 91 LEU A CA 1
ATOM 702 C C . LEU A 1 91 ? -12.614 8.351 5.225 1.00 98.25 91 LEU A C 1
ATOM 704 O O . LEU A 1 91 ? -13.371 8.253 4.260 1.00 98.25 91 LEU A O 1
ATOM 708 N N . GLN A 1 92 ? -12.655 9.420 6.026 1.00 97.62 92 GLN A N 1
ATOM 709 C CA . GLN A 1 92 ? -13.515 10.578 5.761 1.00 97.62 92 GLN A CA 1
ATOM 710 C C . GLN A 1 92 ? -13.110 11.312 4.474 1.00 97.62 92 GLN A C 1
ATOM 712 O O . GLN A 1 92 ? -13.980 11.679 3.682 1.00 97.62 92 GLN A O 1
ATOM 717 N N . ALA A 1 93 ? -11.810 11.490 4.228 1.00 98.12 93 ALA A N 1
ATOM 718 C CA . ALA A 1 93 ? -11.312 12.090 2.994 1.00 98.12 93 ALA A CA 1
ATOM 719 C C . ALA A 1 93 ? -11.630 11.219 1.767 1.00 98.12 93 ALA A C 1
ATOM 721 O O . ALA A 1 93 ? -12.159 11.735 0.780 1.00 98.12 93 ALA A O 1
ATOM 722 N N . VAL A 1 94 ? -11.437 9.898 1.857 1.00 98.25 94 VAL A N 1
ATOM 723 C CA . VAL A 1 94 ? -11.840 8.946 0.807 1.00 98.25 94 VAL A CA 1
ATOM 724 C C . VAL A 1 94 ? -13.340 9.053 0.524 1.00 98.25 94 VAL A C 1
ATOM 726 O O . VAL A 1 94 ? -13.747 9.183 -0.631 1.00 98.25 94 VAL A O 1
ATOM 729 N N . ASN A 1 95 ? -14.173 9.072 1.568 1.00 96.62 95 ASN A N 1
ATOM 730 C CA . ASN A 1 95 ? -15.626 9.169 1.422 1.00 96.62 95 ASN A CA 1
ATOM 731 C C . ASN A 1 95 ? -16.103 10.492 0.810 1.00 96.62 95 ASN A C 1
ATOM 733 O O . ASN A 1 95 ? -17.180 10.530 0.212 1.00 96.62 95 ASN A O 1
ATOM 737 N N . LYS A 1 96 ? -15.309 11.558 0.954 1.00 96.88 96 LYS A N 1
ATOM 738 C CA . LYS A 1 96 ? -15.554 12.874 0.360 1.00 96.88 96 LYS A CA 1
ATOM 739 C C . LYS A 1 96 ? -15.130 12.940 -1.111 1.00 96.88 96 LYS A C 1
ATOM 741 O O . LYS A 1 96 ? -15.816 13.583 -1.900 1.00 96.88 96 LYS A O 1
ATOM 746 N N . VAL A 1 97 ? -13.991 12.345 -1.467 1.00 98.25 97 VAL A N 1
ATOM 747 C CA . VAL A 1 97 ? -13.393 12.475 -2.809 1.00 98.25 97 VAL A CA 1
ATOM 748 C C . VAL A 1 97 ? -13.991 11.487 -3.809 1.00 98.25 97 VAL A C 1
ATOM 750 O O . VAL A 1 97 ? -14.253 11.866 -4.954 1.00 98.25 97 VAL A O 1
ATOM 753 N N . PHE A 1 98 ? -14.228 10.248 -3.377 1.00 97.69 98 PHE A N 1
ATOM 754 C CA . PHE A 1 98 ? -14.768 9.170 -4.204 1.00 97.69 98 PHE A CA 1
ATOM 755 C C . PHE A 1 98 ? -16.230 8.931 -3.854 1.00 97.69 98 PHE A C 1
ATOM 757 O O . PHE A 1 98 ? -16.589 8.873 -2.682 1.00 97.69 98 PHE A O 1
ATOM 764 N N . THR A 1 99 ? -17.080 8.737 -4.852 1.00 96.06 99 THR A N 1
ATOM 765 C CA . THR A 1 99 ? -18.476 8.321 -4.670 1.00 96.06 99 THR A CA 1
ATOM 766 C C . THR A 1 99 ? -18.568 6.866 -4.205 1.00 96.06 99 THR A C 1
ATOM 768 O O . THR A 1 99 ? -17.632 6.082 -4.360 1.00 96.06 99 THR A O 1
ATOM 771 N N . SER A 1 100 ? -19.719 6.460 -3.662 1.00 93.94 100 SER A N 1
ATOM 772 C CA . SER A 1 100 ? -19.954 5.063 -3.271 1.00 93.94 100 SER A CA 1
ATOM 773 C C . SER A 1 100 ? -19.803 4.078 -4.434 1.00 93.94 100 SER A C 1
ATOM 775 O O . SER A 1 100 ? -19.325 2.971 -4.211 1.00 93.94 100 SER A O 1
ATOM 777 N N . GLN A 1 101 ? -20.167 4.478 -5.657 1.00 95.00 101 GLN A N 1
ATOM 778 C CA . GLN A 1 101 ? -20.009 3.660 -6.861 1.00 95.00 101 GLN A CA 1
ATOM 779 C C . GLN A 1 101 ? -18.538 3.526 -7.278 1.00 95.00 101 GLN A C 1
ATOM 781 O O . GLN A 1 101 ? -18.093 2.428 -7.595 1.00 95.00 101 GLN A O 1
ATOM 786 N N . GLU A 1 102 ? -17.763 4.614 -7.251 1.00 94.88 102 GLU A N 1
ATOM 787 C CA . GLU A 1 102 ? -16.327 4.562 -7.565 1.00 94.88 102 GLU A CA 1
ATOM 788 C C . GLU A 1 102 ? -15.581 3.654 -6.577 1.00 94.88 102 GLU A C 1
ATOM 790 O O . GLU A 1 102 ? -14.778 2.825 -6.997 1.00 94.88 102 GLU A O 1
ATOM 795 N N . ARG A 1 103 ? -15.920 3.721 -5.282 1.00 94.75 103 ARG A N 1
ATOM 796 C CA . ARG A 1 103 ? -15.307 2.884 -4.234 1.00 94.75 103 ARG A CA 1
ATOM 797 C C . ARG A 1 103 ? -15.550 1.379 -4.396 1.00 94.75 103 ARG A C 1
ATOM 799 O O . ARG A 1 103 ? -14.845 0.602 -3.769 1.00 94.75 103 ARG A O 1
ATOM 806 N N . GLN A 1 104 ? -16.498 0.946 -5.231 1.00 93.62 104 GLN A N 1
ATOM 807 C CA . GLN A 1 104 ? -16.678 -0.482 -5.543 1.00 93.62 104 GLN A CA 1
ATOM 808 C C . GLN A 1 104 ? -15.573 -1.034 -6.451 1.00 93.62 104 GLN A C 1
ATOM 810 O O . GLN A 1 104 ? -15.389 -2.244 -6.514 1.00 93.62 104 GLN A O 1
ATOM 815 N N . ASN A 1 105 ? -14.854 -0.155 -7.154 1.00 94.25 105 ASN A N 1
ATOM 816 C CA . ASN A 1 105 ? -13.822 -0.523 -8.125 1.00 94.25 105 ASN A CA 1
ATOM 817 C C . ASN A 1 105 ? -12.410 -0.127 -7.669 1.00 94.25 105 ASN A C 1
ATOM 819 O O . ASN A 1 105 ? -11.466 -0.239 -8.450 1.00 94.25 105 ASN A O 1
ATOM 823 N N . ILE A 1 106 ? -12.277 0.375 -6.437 1.00 96.81 106 ILE A N 1
ATOM 824 C CA . ILE A 1 106 ? -11.013 0.836 -5.868 1.00 96.81 106 ILE A CA 1
ATOM 825 C C . ILE A 1 106 ? -10.833 0.167 -4.514 1.00 96.81 106 ILE A C 1
ATOM 827 O O . ILE A 1 106 ? -11.654 0.347 -3.612 1.00 96.81 106 ILE A O 1
ATOM 831 N N . GLU A 1 107 ? -9.741 -0.569 -4.355 1.00 98.06 107 GLU A N 1
ATOM 832 C CA . GLU A 1 107 ? -9.337 -1.094 -3.059 1.00 98.06 107 GLU A CA 1
ATOM 833 C C . GLU A 1 107 ? -8.772 0.045 -2.200 1.00 98.06 107 GLU A C 1
ATOM 835 O O . GLU A 1 107 ? -7.863 0.761 -2.619 1.00 98.06 107 GLU A O 1
ATOM 840 N N . ILE A 1 108 ? -9.320 0.236 -1.001 1.00 98.31 108 ILE A N 1
ATOM 841 C CA . ILE A 1 108 ? -8.897 1.288 -0.067 1.00 98.31 108 ILE A CA 1
ATOM 842 C C . ILE A 1 108 ? -8.108 0.644 1.069 1.00 98.31 108 ILE A C 1
ATOM 844 O O . ILE A 1 108 ? -8.675 -0.095 1.881 1.00 98.31 108 ILE A O 1
ATOM 848 N N . LEU A 1 109 ? -6.803 0.902 1.108 1.00 98.50 109 LEU A N 1
ATOM 849 C CA . LEU A 1 109 ? -5.867 0.313 2.058 1.00 98.50 109 LEU A CA 1
ATOM 850 C C . LEU A 1 109 ? -5.123 1.402 2.836 1.00 98.50 109 LEU A C 1
ATOM 852 O O . LEU A 1 109 ? -4.929 2.523 2.366 1.00 98.50 109 LEU A O 1
ATOM 856 N N . CYS A 1 110 ? -4.643 1.057 4.025 1.00 98.31 110 CYS A N 1
ATOM 857 C CA . CYS A 1 110 ? -3.679 1.879 4.748 1.00 98.31 110 CYS A CA 1
ATOM 858 C C . CYS A 1 110 ? -2.464 1.068 5.177 1.00 98.31 110 CYS A C 1
ATOM 860 O O . CYS A 1 110 ? -2.532 -0.151 5.350 1.00 98.31 110 CYS A O 1
ATOM 862 N N . ASN A 1 111 ? -1.355 1.765 5.375 1.00 98.19 111 ASN A N 1
ATOM 863 C CA . ASN A 1 111 ? -0.134 1.146 5.836 1.00 98.19 111 ASN A CA 1
ATOM 864 C C . ASN A 1 111 ? -0.080 1.066 7.360 1.00 98.19 111 ASN A C 1
ATOM 866 O O . ASN A 1 111 ? -0.415 2.015 8.069 1.00 98.19 111 ASN A O 1
ATOM 870 N N . ILE A 1 112 ? 0.393 -0.079 7.842 1.00 98.44 112 ILE A N 1
ATOM 871 C CA . ILE A 1 112 ? 0.853 -0.303 9.206 1.00 98.44 112 ILE A CA 1
ATOM 872 C C . ILE A 1 112 ? 2.379 -0.374 9.131 1.00 98.44 112 ILE A C 1
ATOM 874 O O . ILE A 1 112 ? 2.961 -1.417 8.831 1.00 98.44 112 ILE A O 1
ATOM 878 N N . GLU A 1 113 ? 3.000 0.782 9.343 1.00 97.12 113 GLU A N 1
ATOM 879 C CA . GLU A 1 113 ? 4.434 1.033 9.134 1.00 97.12 113 GLU A CA 1
ATOM 880 C C . GLU A 1 113 ? 5.221 1.148 10.434 1.00 97.12 113 GLU A C 1
ATOM 882 O O . GLU A 1 113 ? 6.438 1.123 10.399 1.00 97.12 113 GLU A O 1
ATOM 887 N N . THR A 1 114 ? 4.575 1.301 11.590 1.00 98.31 114 THR A N 1
ATOM 888 C CA . THR A 1 114 ? 5.290 1.584 12.841 1.00 98.31 114 THR A CA 1
ATOM 889 C C . THR A 1 114 ? 4.809 0.726 14.001 1.00 98.31 114 THR A C 1
ATOM 891 O O . THR A 1 114 ? 3.687 0.209 14.012 1.00 98.31 114 THR A O 1
ATOM 894 N N . VAL A 1 115 ? 5.646 0.609 15.034 1.00 97.88 115 VAL A N 1
ATOM 895 C CA . VAL A 1 115 ? 5.261 -0.010 16.308 1.00 97.88 115 VAL A CA 1
ATOM 896 C C . VAL A 1 115 ? 4.070 0.716 16.942 1.00 97.88 115 VAL A C 1
ATOM 898 O O . VAL A 1 115 ? 3.202 0.069 17.524 1.00 97.88 115 VAL A O 1
ATOM 901 N N . THR A 1 116 ? 3.968 2.037 16.764 1.00 98.50 116 THR A N 1
ATOM 902 C CA . THR A 1 116 ? 2.816 2.836 17.200 1.00 98.50 116 THR A CA 1
ATOM 903 C C . THR A 1 116 ? 1.541 2.392 16.486 1.00 98.50 116 THR A C 1
ATOM 905 O O . THR A 1 116 ? 0.556 2.070 17.151 1.00 98.50 116 THR A O 1
ATOM 908 N N . ALA A 1 117 ? 1.568 2.291 15.152 1.00 98.31 117 ALA A N 1
ATOM 909 C CA . ALA A 1 117 ? 0.437 1.805 14.362 1.00 98.31 117 ALA A CA 1
ATOM 910 C C . ALA A 1 117 ? 0.042 0.371 14.757 1.00 98.31 117 ALA A C 1
ATOM 912 O O . ALA A 1 117 ? -1.134 0.075 14.949 1.00 98.31 117 ALA A O 1
ATOM 913 N N . SER A 1 118 ? 1.026 -0.514 14.946 1.00 98.06 118 SER A N 1
ATOM 914 C CA . SER A 1 118 ? 0.802 -1.899 15.382 1.00 98.06 118 SER A CA 1
ATOM 915 C C . SER A 1 118 ? 0.122 -1.987 16.755 1.00 98.06 118 SER A C 1
ATOM 917 O O . SER A 1 118 ? -0.803 -2.786 16.951 1.00 98.06 118 SER A O 1
ATOM 919 N N . ASN A 1 119 ? 0.557 -1.160 17.710 1.00 98.19 119 ASN A N 1
ATOM 920 C CA . ASN A 1 119 ? -0.021 -1.108 19.053 1.00 98.19 119 ASN A CA 1
ATOM 921 C C . ASN A 1 119 ? -1.458 -0.572 19.028 1.00 98.19 119 ASN A C 1
ATOM 923 O O . ASN A 1 119 ? -2.325 -1.134 19.692 1.00 98.19 119 ASN A O 1
ATOM 927 N N . ASN A 1 120 ? -1.722 0.442 18.201 1.00 98.25 120 ASN A N 1
ATOM 928 C CA . ASN A 1 120 ? -3.035 1.076 18.077 1.00 98.25 120 ASN A CA 1
ATOM 929 C C . ASN A 1 120 ? -3.999 0.336 17.135 1.00 98.25 120 ASN A C 1
ATOM 931 O O . ASN A 1 120 ? -5.153 0.742 17.003 1.00 98.25 120 ASN A O 1
ATOM 935 N N . LEU A 1 121 ? -3.561 -0.740 16.471 1.00 98.00 121 LEU A N 1
ATOM 936 C CA . LEU A 1 121 ? -4.318 -1.386 15.398 1.00 98.00 121 LEU A CA 1
ATOM 937 C C . LEU A 1 121 ? -5.720 -1.837 15.828 1.00 98.00 121 LEU A C 1
ATOM 939 O O . LEU A 1 121 ? -6.662 -1.700 15.057 1.00 98.00 121 LEU A O 1
ATOM 943 N N . GLU A 1 122 ? -5.888 -2.375 17.037 1.00 96.81 122 GLU A N 1
ATOM 944 C CA . GLU A 1 122 ? -7.214 -2.826 17.487 1.00 96.81 122 GLU A CA 1
ATOM 945 C C . GLU A 1 122 ? -8.188 -1.652 17.619 1.00 96.81 122 GLU A C 1
ATOM 947 O O . GLU A 1 122 ? -9.268 -1.702 17.032 1.00 96.81 122 GLU A O 1
ATOM 952 N N . GLU A 1 123 ? -7.765 -0.568 18.271 1.00 97.44 123 GLU A N 1
ATOM 953 C CA . GLU A 1 123 ? -8.551 0.664 18.402 1.00 97.44 123 GLU A CA 1
ATOM 954 C C . GLU A 1 123 ? -8.825 1.315 17.038 1.00 97.44 123 GLU A C 1
ATOM 956 O O . GLU A 1 123 ? -9.917 1.822 16.778 1.00 97.44 123 GLU A O 1
ATOM 961 N N . MET A 1 124 ? -7.848 1.278 16.126 1.00 97.81 124 MET A N 1
ATOM 962 C CA . MET A 1 124 ? -8.011 1.774 14.759 1.00 97.81 124 MET A CA 1
ATOM 963 C C . MET A 1 124 ? -9.122 1.021 14.025 1.00 97.81 124 MET A C 1
ATOM 965 O O . MET A 1 124 ? -9.950 1.637 13.361 1.00 97.81 124 MET A O 1
ATOM 969 N N . LEU A 1 125 ? -9.188 -0.302 14.172 1.00 95.56 125 LEU A N 1
ATOM 970 C CA . LEU A 1 125 ? -10.187 -1.134 13.500 1.00 95.56 125 LEU A CA 1
ATOM 971 C C . LEU A 1 125 ? -11.593 -1.055 14.128 1.00 95.56 125 LEU A C 1
ATOM 973 O O . LEU A 1 125 ? -12.530 -1.666 13.602 1.00 95.56 125 LEU A O 1
ATOM 977 N N . GLU A 1 126 ? -11.760 -0.306 15.219 1.00 95.19 126 GLU A N 1
ATOM 978 C CA . GLU A 1 126 ? -13.037 -0.097 15.914 1.00 95.19 126 GLU A CA 1
ATOM 979 C C . GLU A 1 126 ? -13.747 1.212 15.546 1.00 95.19 126 GLU A C 1
ATOM 981 O O . GLU A 1 126 ? -14.897 1.414 15.939 1.00 95.19 126 GLU A O 1
ATOM 986 N N . ILE A 1 127 ? -13.117 2.092 14.760 1.00 94.50 127 ILE A N 1
ATOM 987 C CA . ILE A 1 127 ? -13.746 3.351 14.344 1.00 94.50 127 ILE A CA 1
ATOM 988 C C . ILE A 1 127 ? -14.989 3.110 13.472 1.00 94.50 127 ILE A C 1
ATOM 990 O O . ILE A 1 127 ? -15.067 2.155 12.697 1.00 94.50 127 ILE A O 1
ATOM 994 N N . SER A 1 128 ? -15.961 4.021 13.534 1.00 84.56 128 SER A N 1
ATOM 995 C CA . SER A 1 128 ? -17.232 3.878 12.809 1.00 84.56 128 SER A CA 1
ATOM 996 C C . SER A 1 128 ? -17.093 3.914 11.282 1.00 84.56 128 SER A C 1
ATOM 998 O O . SER A 1 128 ? -17.873 3.288 10.565 1.00 84.56 128 SER A O 1
ATOM 1000 N N . GLU A 1 129 ? -16.090 4.621 10.766 1.00 84.06 129 GLU A N 1
ATOM 1001 C CA . GLU A 1 129 ? -15.838 4.789 9.334 1.00 84.06 129 GLU A CA 1
ATOM 1002 C C . GLU A 1 129 ? -15.171 3.563 8.686 1.00 84.06 129 GLU A C 1
ATOM 1004 O O . GLU A 1 129 ? -14.984 3.540 7.468 1.00 84.06 129 GLU A O 1
ATOM 1009 N N . ASN A 1 130 ? -14.860 2.519 9.465 1.00 81.69 130 ASN A N 1
ATOM 1010 C CA . ASN A 1 130 ? -14.079 1.362 9.021 1.00 81.69 130 ASN A CA 1
ATOM 1011 C C . ASN A 1 130 ? -14.738 0.551 7.885 1.00 81.69 130 ASN A C 1
ATOM 1013 O O . ASN A 1 130 ? -14.064 -0.201 7.195 1.00 81.69 130 ASN A O 1
ATOM 1017 N N . SER A 1 131 ? -16.033 0.749 7.613 1.00 88.00 131 SER A N 1
ATOM 1018 C CA . SER A 1 131 ? -16.722 0.136 6.461 1.00 88.00 131 SER A CA 1
ATOM 1019 C C . SER A 1 131 ? -16.116 0.493 5.094 1.00 88.00 131 SER A C 1
ATOM 1021 O O . SER A 1 131 ? -16.409 -0.173 4.105 1.00 88.00 131 SER A O 1
ATOM 1023 N N . THR A 1 132 ? -15.291 1.542 5.027 1.00 93.56 132 THR A N 1
ATOM 1024 C CA . THR A 1 132 ? -14.601 1.970 3.798 1.00 93.56 132 THR A CA 1
ATOM 1025 C C . THR A 1 132 ? -13.250 1.272 3.605 1.00 93.56 132 THR A C 1
ATOM 1027 O O . THR A 1 132 ? -12.794 1.145 2.470 1.00 93.56 132 THR A O 1
ATOM 1030 N N . LEU A 1 133 ? -12.608 0.823 4.688 1.00 97.12 133 LEU A N 1
ATOM 1031 C CA . LEU A 1 133 ? -11.296 0.181 4.644 1.00 97.12 133 LEU A CA 1
ATOM 1032 C C . LEU A 1 133 ? -11.440 -1.275 4.187 1.00 97.12 133 LEU A C 1
ATOM 1034 O O . LEU A 1 133 ? -12.216 -2.040 4.754 1.00 97.12 133 LEU A O 1
ATOM 1038 N N . GLN A 1 134 ? -10.669 -1.667 3.177 1.00 97.25 134 GLN A N 1
ATOM 1039 C CA . GLN A 1 134 ? -10.701 -3.020 2.611 1.00 97.25 134 GLN A CA 1
ATOM 1040 C C . GLN A 1 134 ? -9.480 -3.851 3.005 1.00 97.25 134 GLN A C 1
ATOM 1042 O O . GLN A 1 134 ? -9.548 -5.081 3.029 1.00 97.25 134 GLN A O 1
ATOM 1047 N N . GLY A 1 135 ? -8.367 -3.205 3.356 1.00 97.81 135 GLY A N 1
ATOM 1048 C CA . GLY A 1 135 ? -7.149 -3.912 3.718 1.00 97.81 135 GLY A CA 1
ATOM 1049 C C . GLY A 1 135 ? -6.115 -3.065 4.433 1.00 97.81 135 GLY A C 1
ATOM 1050 O O . GLY A 1 135 ? -6.241 -1.847 4.541 1.00 97.81 135 GLY A O 1
ATOM 1051 N N . ILE A 1 136 ? -5.067 -3.742 4.882 1.00 98.38 136 ILE A N 1
ATOM 1052 C CA . ILE A 1 136 ? -3.848 -3.122 5.386 1.00 98.38 136 ILE A CA 1
ATOM 1053 C C . ILE A 1 136 ? -2.634 -3.603 4.593 1.00 98.38 136 ILE A C 1
ATOM 1055 O O . ILE A 1 136 ? -2.598 -4.743 4.118 1.00 98.38 136 ILE A O 1
ATOM 1059 N N . VAL A 1 137 ? -1.620 -2.749 4.499 1.00 98.19 137 VAL A N 1
ATOM 1060 C CA . VAL A 1 137 ? -0.282 -3.117 4.028 1.00 98.19 137 VAL A CA 1
ATOM 1061 C C . VAL A 1 137 ? 0.676 -3.042 5.211 1.00 98.19 137 VAL A C 1
ATOM 1063 O O . VAL A 1 137 ? 0.760 -2.015 5.874 1.00 98.19 137 VAL A O 1
ATOM 1066 N N . ILE A 1 138 ? 1.398 -4.116 5.502 1.00 98.00 138 ILE A N 1
ATOM 1067 C CA . ILE A 1 138 ? 2.473 -4.099 6.494 1.00 98.00 138 ILE A CA 1
ATOM 1068 C C . ILE A 1 138 ? 3.782 -3.772 5.776 1.00 98.00 138 ILE A C 1
ATOM 1070 O O . ILE A 1 138 ? 4.304 -4.623 5.057 1.00 98.00 138 ILE A O 1
ATOM 1074 N N . GLU A 1 139 ? 4.328 -2.573 5.966 1.00 96.88 139 GLU A N 1
ATOM 1075 C CA . GLU A 1 139 ? 5.635 -2.193 5.409 1.00 96.88 139 GLU A CA 1
ATOM 1076 C C . GLU A 1 139 ? 6.738 -2.487 6.427 1.00 96.88 139 GLU A C 1
ATOM 1078 O O . GLU A 1 139 ? 6.929 -1.782 7.418 1.00 96.88 139 GLU A O 1
ATOM 1083 N N . ARG A 1 140 ? 7.468 -3.582 6.201 1.00 96.62 140 ARG A N 1
ATOM 1084 C CA . ARG A 1 140 ? 8.400 -4.123 7.202 1.00 96.62 140 ARG A CA 1
ATOM 1085 C C . ARG A 1 140 ? 9.647 -3.267 7.424 1.00 96.62 140 ARG A C 1
ATOM 1087 O O . ARG A 1 140 ? 10.206 -3.310 8.513 1.00 96.62 140 ARG A O 1
ATOM 1094 N N . VAL A 1 141 ? 10.088 -2.521 6.409 1.00 96.38 141 VAL A N 1
ATOM 1095 C CA . VAL A 1 141 ? 11.287 -1.669 6.503 1.00 96.38 141 VAL A CA 1
ATOM 1096 C C . VAL A 1 141 ? 11.037 -0.523 7.480 1.00 96.38 141 VAL A C 1
ATOM 1098 O O . VAL A 1 141 ? 11.767 -0.393 8.461 1.00 96.38 141 VAL A O 1
ATOM 1101 N N . ASP A 1 142 ? 9.949 0.225 7.288 1.00 97.12 142 ASP A N 1
ATOM 1102 C CA . ASP A 1 142 ? 9.564 1.297 8.211 1.00 97.12 142 ASP A CA 1
ATOM 1103 C C . ASP A 1 142 ? 9.248 0.751 9.608 1.00 97.12 142 ASP A C 1
ATOM 1105 O O . ASP A 1 142 ? 9.604 1.369 10.617 1.00 97.12 142 ASP A O 1
ATOM 1109 N N . LEU A 1 143 ? 8.691 -0.466 9.691 1.00 97.69 143 LEU A N 1
ATOM 1110 C CA . LEU A 1 143 ? 8.419 -1.115 10.972 1.00 97.69 143 LEU A CA 1
ATOM 1111 C C . LEU A 1 143 ? 9.710 -1.350 11.758 1.00 97.69 143 LEU A C 1
ATOM 1113 O O . LEU A 1 143 ? 9.769 -1.011 12.944 1.00 97.69 143 LEU A O 1
ATOM 1117 N N . CYS A 1 144 ? 10.756 -1.862 11.105 1.00 97.81 144 CYS A N 1
ATOM 1118 C CA . CYS A 1 144 ? 12.083 -1.997 11.703 1.00 97.81 144 CYS A CA 1
ATOM 1119 C C . CYS A 1 144 ? 12.640 -0.643 12.154 1.00 97.81 144 CYS A C 1
ATOM 1121 O O . CYS A 1 144 ? 13.077 -0.514 13.301 1.00 97.81 144 CYS A O 1
ATOM 1123 N N . PHE A 1 145 ? 12.567 0.384 11.306 1.00 97.69 145 PHE A N 1
ATOM 1124 C CA . PHE A 1 145 ? 13.056 1.719 11.657 1.00 97.69 145 PHE A CA 1
ATOM 1125 C C . PHE A 1 145 ? 12.32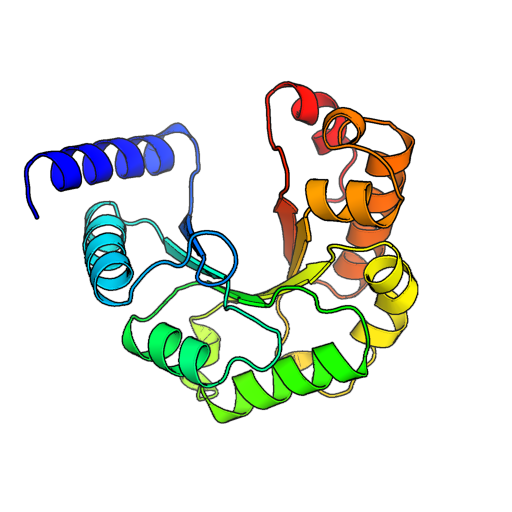0 2.311 12.864 1.00 97.69 145 PHE A C 1
ATOM 1127 O O . PHE A 1 145 ? 12.955 2.869 13.763 1.00 97.69 145 PHE A O 1
ATOM 1134 N N . SER A 1 146 ? 11.004 2.110 12.967 1.00 97.75 146 SER A N 1
ATOM 1135 C CA . SER A 1 146 ? 10.212 2.555 14.123 1.00 97.75 146 SER A CA 1
ATOM 1136 C C . SER A 1 146 ? 10.622 1.876 15.440 1.00 97.75 146 SER A C 1
ATOM 1138 O O . SER A 1 146 ? 10.459 2.447 16.519 1.00 97.75 146 SER A O 1
ATOM 1140 N N . LEU A 1 147 ? 11.208 0.677 15.353 1.00 97.44 147 LEU A N 1
ATOM 1141 C CA . LEU A 1 147 ? 11.770 -0.084 16.470 1.00 97.44 147 LEU A CA 1
ATOM 1142 C C . LEU A 1 147 ? 13.243 0.256 16.745 1.00 97.44 147 LEU A C 1
ATOM 1144 O O . LEU A 1 147 ? 13.854 -0.360 17.617 1.00 97.44 147 LEU A O 1
ATOM 1148 N N . ARG A 1 148 ? 13.811 1.247 16.042 1.00 97.56 148 ARG A N 1
ATOM 1149 C CA . ARG A 1 148 ? 15.240 1.612 16.077 1.00 97.56 148 ARG A CA 1
ATOM 1150 C C . ARG A 1 148 ? 16.165 0.479 15.620 1.00 97.56 148 ARG A C 1
ATOM 1152 O O . ARG A 1 148 ? 17.297 0.378 16.090 1.00 97.56 148 ARG A O 1
ATOM 1159 N N . LEU A 1 149 ? 15.666 -0.369 14.727 1.00 97.19 149 LEU A N 1
ATOM 1160 C CA . LEU A 1 149 ? 16.433 -1.391 14.022 1.00 97.19 149 LEU A CA 1
ATOM 1161 C C . LEU A 1 149 ? 16.773 -0.896 12.613 1.00 97.19 149 LEU A C 1
ATOM 1163 O O . LEU A 1 149 ? 16.343 0.183 12.212 1.00 97.19 149 LEU A O 1
ATOM 1167 N N . ASP A 1 150 ? 17.546 -1.679 11.871 1.00 95.56 150 ASP A N 1
ATOM 1168 C CA . ASP A 1 150 ? 17.890 -1.419 10.473 1.00 95.56 150 ASP A CA 1
ATOM 1169 C C . ASP A 1 150 ? 17.046 -2.259 9.496 1.00 95.56 150 ASP A C 1
ATOM 1171 O O . ASP A 1 150 ? 16.240 -3.110 9.885 1.00 95.56 150 ASP A O 1
ATOM 1175 N N . ASP A 1 151 ? 17.234 -2.022 8.199 1.00 91.06 151 ASP A N 1
ATOM 1176 C CA . ASP A 1 151 ? 16.543 -2.743 7.128 1.00 91.06 151 ASP A CA 1
ATOM 1177 C C . ASP A 1 151 ? 17.001 -4.205 6.992 1.00 91.06 151 ASP A C 1
ATOM 1179 O O . ASP A 1 151 ? 16.262 -5.042 6.477 1.00 91.06 151 ASP A O 1
ATOM 1183 N N . GLN A 1 152 ? 18.177 -4.557 7.515 1.00 92.81 152 GLN A N 1
ATOM 1184 C CA . GLN A 1 152 ? 18.659 -5.940 7.568 1.00 92.81 152 GLN A CA 1
ATOM 1185 C C . GLN A 1 152 ? 17.831 -6.792 8.536 1.00 92.81 152 GLN A C 1
ATOM 1187 O O . GLN A 1 152 ? 17.733 -8.011 8.383 1.00 92.81 152 GLN A O 1
ATOM 1192 N N . SER A 1 153 ? 17.171 -6.146 9.497 1.00 94.00 153 SER A N 1
ATOM 1193 C CA . SER A 1 153 ? 16.364 -6.805 10.518 1.00 94.00 153 SER A CA 1
ATOM 1194 C C . SER A 1 153 ? 14.981 -7.269 10.030 1.00 94.00 153 SER A C 1
ATOM 1196 O O . SER A 1 153 ? 14.301 -7.995 10.754 1.00 94.00 153 SER A O 1
ATOM 1198 N N . ILE A 1 154 ? 14.550 -6.925 8.805 1.00 93.62 154 ILE A N 1
ATOM 1199 C CA . ILE A 1 154 ? 13.199 -7.246 8.277 1.00 93.62 154 ILE A CA 1
ATOM 1200 C C . ILE A 1 154 ? 12.868 -8.746 8.229 1.00 93.62 154 ILE A C 1
ATOM 1202 O O . ILE A 1 154 ? 11.697 -9.123 8.172 1.00 93.62 154 ILE A O 1
ATOM 1206 N N . ASN A 1 155 ? 13.896 -9.596 8.212 1.00 91.38 155 ASN A N 1
ATOM 1207 C CA . ASN A 1 155 ? 13.787 -11.054 8.164 1.00 91.38 155 ASN A CA 1
ATOM 1208 C C . ASN A 1 155 ? 14.143 -11.698 9.523 1.00 91.38 155 ASN A C 1
ATOM 1210 O O . ASN A 1 155 ? 14.400 -12.897 9.596 1.00 91.38 155 ASN A O 1
ATOM 1214 N N . ASN A 1 156 ? 14.177 -10.924 10.611 1.00 93.88 156 ASN A N 1
ATOM 1215 C CA . ASN A 1 156 ? 14.355 -11.470 11.954 1.00 93.88 156 ASN A CA 1
ATOM 1216 C C . ASN A 1 156 ? 13.057 -12.117 12.453 1.00 93.88 156 ASN A C 1
ATOM 1218 O O . ASN A 1 156 ? 11.950 -11.704 12.095 1.00 93.88 156 ASN A O 1
ATOM 1222 N N . LYS A 1 157 ? 13.186 -13.119 13.329 1.00 93.44 157 LYS A N 1
ATOM 1223 C CA . LYS A 1 157 ? 12.033 -13.851 13.881 1.00 93.44 157 LYS A CA 1
ATOM 1224 C C . LYS A 1 157 ? 11.104 -12.940 14.677 1.00 93.44 157 LYS A C 1
ATOM 1226 O O . LYS A 1 157 ? 9.891 -13.096 14.612 1.00 93.44 157 LYS A O 1
ATOM 1231 N N . GLU A 1 158 ? 11.667 -11.981 15.399 1.00 94.50 158 GLU A N 1
ATOM 1232 C CA . GLU A 1 158 ? 10.939 -11.013 16.214 1.00 94.50 158 GLU A CA 1
ATOM 1233 C C . GLU A 1 158 ? 10.058 -10.110 15.341 1.00 94.50 158 GLU A C 1
ATOM 1235 O O . GLU A 1 158 ? 8.888 -9.892 15.657 1.00 94.50 158 GLU A O 1
ATOM 1240 N N . ILE A 1 159 ? 10.591 -9.648 14.204 1.00 95.62 159 ILE A N 1
ATOM 1241 C CA . ILE A 1 159 ? 9.837 -8.849 13.230 1.00 95.62 159 ILE A CA 1
ATOM 1242 C C . ILE A 1 159 ? 8.755 -9.697 12.577 1.00 95.62 159 ILE A C 1
ATOM 1244 O O . ILE A 1 159 ? 7.607 -9.264 12.495 1.00 95.62 159 ILE A O 1
ATOM 1248 N N . ASN A 1 160 ? 9.077 -10.931 12.187 1.00 95.31 160 ASN A N 1
ATOM 1249 C CA . ASN A 1 160 ? 8.084 -11.836 11.622 1.00 95.31 160 ASN A CA 1
ATOM 1250 C C . ASN A 1 160 ? 6.923 -12.106 12.594 1.00 95.31 160 ASN A C 1
ATOM 1252 O O . ASN A 1 160 ? 5.758 -12.078 12.200 1.00 95.31 160 ASN A O 1
ATOM 1256 N N . GLN A 1 161 ? 7.221 -12.301 13.881 1.00 95.81 161 GLN A N 1
ATOM 1257 C CA . GLN A 1 161 ? 6.198 -12.491 14.905 1.00 95.81 161 GLN A CA 1
ATOM 1258 C C . GLN A 1 161 ? 5.297 -11.258 15.046 1.00 95.81 161 GLN A C 1
ATOM 1260 O O . GLN A 1 161 ? 4.082 -11.399 15.181 1.00 95.81 161 GLN A O 1
ATOM 1265 N N . LEU A 1 162 ? 5.863 -10.052 14.972 1.00 96.38 162 LEU A N 1
ATOM 1266 C CA . LEU A 1 162 ? 5.086 -8.815 15.000 1.00 96.38 162 LEU A CA 1
ATOM 1267 C C . LEU A 1 162 ? 4.158 -8.697 13.778 1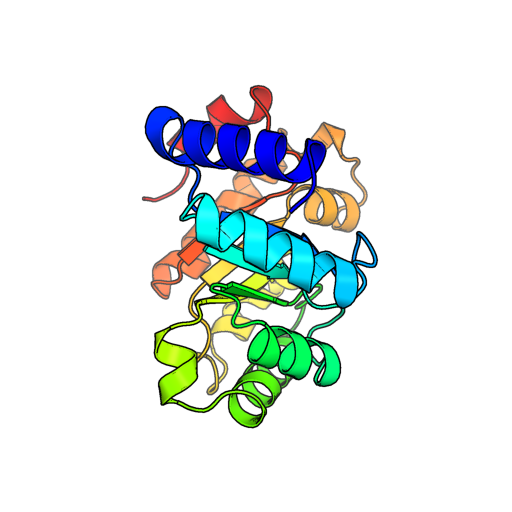.00 96.38 162 LEU A C 1
ATOM 1269 O O . LEU A 1 162 ? 2.970 -8.415 13.932 1.00 96.38 162 LEU A O 1
ATOM 1273 N N . VAL A 1 163 ? 4.672 -8.990 12.579 1.00 97.12 163 VAL A N 1
ATOM 1274 C CA . VAL A 1 163 ? 3.887 -9.021 11.331 1.00 97.12 163 VAL A CA 1
ATOM 1275 C C . VAL A 1 163 ? 2.748 -10.043 11.427 1.00 97.12 163 VAL A C 1
ATOM 1277 O O . VAL A 1 163 ? 1.608 -9.734 11.078 1.00 97.12 163 VAL A O 1
ATOM 1280 N N . LEU A 1 164 ? 3.016 -11.237 11.963 1.00 96.56 164 LEU A N 1
ATOM 1281 C CA . LEU A 1 164 ? 2.011 -12.275 12.200 1.00 96.56 164 LEU A CA 1
ATOM 1282 C C . LEU A 1 164 ? 0.873 -11.794 13.103 1.00 96.56 164 LEU A C 1
ATOM 1284 O O . LEU A 1 164 ? -0.296 -12.046 12.804 1.00 96.56 164 LEU A O 1
ATOM 1288 N N . GLU A 1 165 ? 1.187 -11.102 14.197 1.00 96.62 165 GLU A N 1
ATOM 1289 C CA . GLU A 1 165 ? 0.164 -10.563 15.097 1.00 96.62 165 GLU A CA 1
ATOM 1290 C C . GLU A 1 165 ? -0.679 -9.471 14.423 1.00 96.62 165 GLU A C 1
ATOM 1292 O O . GLU A 1 165 ? -1.906 -9.473 14.562 1.00 96.62 165 GLU A O 1
ATOM 1297 N N . ILE A 1 166 ? -0.061 -8.598 13.620 1.00 97.88 166 ILE A N 1
ATOM 1298 C CA . ILE A 1 166 ? -0.774 -7.599 12.808 1.00 97.88 166 ILE A CA 1
ATOM 1299 C C . ILE A 1 166 ? -1.743 -8.287 11.832 1.00 97.88 166 ILE A C 1
ATOM 1301 O O . ILE A 1 166 ? -2.932 -7.956 11.803 1.00 97.88 166 ILE A O 1
ATOM 1305 N N . ILE A 1 167 ? -1.275 -9.298 11.088 1.00 97.56 167 ILE A N 1
ATOM 1306 C CA . ILE A 1 167 ? -2.106 -10.053 10.135 1.00 97.56 167 ILE A CA 1
ATOM 1307 C C . ILE A 1 167 ? -3.273 -10.733 10.855 1.00 97.56 167 ILE A C 1
ATOM 1309 O O . ILE A 1 167 ? -4.413 -10.643 10.399 1.00 97.56 167 ILE A O 1
ATOM 1313 N N . LYS A 1 168 ? -3.038 -11.379 12.005 1.00 96.75 168 LYS A N 1
ATOM 1314 C CA . LYS A 1 168 ? -4.107 -12.020 12.791 1.00 96.75 168 LYS A CA 1
ATOM 1315 C C . LYS A 1 168 ? -5.181 -11.016 13.209 1.00 96.75 168 LYS A C 1
ATOM 1317 O O . LYS A 1 168 ? -6.370 -11.313 13.073 1.00 96.75 168 LYS A O 1
ATOM 1322 N N . LYS A 1 169 ? -4.789 -9.835 13.701 1.00 96.31 169 LYS A N 1
ATOM 1323 C CA . LYS A 1 169 ? -5.726 -8.766 14.089 1.00 96.31 169 LYS A CA 1
ATOM 1324 C C . LYS A 1 169 ? -6.564 -8.291 12.897 1.00 96.31 169 LYS A C 1
ATOM 1326 O O . LYS A 1 169 ? -7.787 -8.215 13.009 1.00 96.31 169 LYS A O 1
ATOM 1331 N N . ALA A 1 170 ? -5.940 -8.065 11.743 1.00 96.62 170 ALA A N 1
ATOM 1332 C CA . ALA A 1 170 ? -6.633 -7.634 10.528 1.00 96.62 170 ALA A CA 1
ATOM 1333 C C . ALA A 1 170 ? -7.567 -8.716 9.950 1.00 96.62 170 ALA A C 1
ATOM 1335 O O . ALA A 1 170 ? -8.721 -8.437 9.613 1.00 96.62 170 ALA A O 1
ATOM 1336 N N . LYS A 1 171 ? -7.129 -9.980 9.919 1.00 95.50 171 LYS A N 1
ATOM 1337 C CA . LYS A 1 171 ? -7.930 -11.120 9.437 1.00 95.50 171 LYS A CA 1
ATOM 1338 C C . LYS A 1 171 ? -9.166 -11.385 10.297 1.00 95.50 171 LYS A C 1
ATOM 1340 O O . LYS A 1 171 ? -10.209 -11.730 9.743 1.00 95.50 171 LYS A O 1
ATOM 1345 N N . LYS A 1 172 ? -9.120 -11.142 11.617 1.00 94.75 172 LYS A N 1
ATOM 1346 C CA . LYS A 1 172 ? -10.323 -11.178 12.484 1.00 94.75 172 LYS A CA 1
ATOM 1347 C C . LYS A 1 172 ? -11.420 -10.218 12.003 1.00 94.75 172 LYS A C 1
ATOM 1349 O O . LYS A 1 172 ? -12.599 -10.475 12.233 1.00 94.75 172 LYS A O 1
ATOM 1354 N N . ARG A 1 173 ? -11.043 -9.136 11.316 1.00 94.00 173 ARG A N 1
ATOM 1355 C CA . ARG A 1 173 ? -11.950 -8.148 10.712 1.00 94.00 173 ARG A CA 1
ATOM 1356 C C . ARG A 1 173 ? -12.175 -8.375 9.208 1.00 94.00 173 ARG A C 1
ATOM 1358 O O . ARG A 1 173 ? -12.813 -7.547 8.572 1.00 94.00 173 ARG A O 1
ATOM 1365 N N . LYS A 1 174 ? -11.709 -9.504 8.654 1.00 94.62 174 LYS A N 1
ATOM 1366 C CA . LYS A 1 174 ? -11.811 -9.890 7.230 1.00 94.62 174 LYS A CA 1
ATOM 1367 C C . LYS A 1 174 ? -11.137 -8.913 6.258 1.00 94.62 174 LYS A C 1
ATOM 1369 O O . LYS A 1 174 ? -11.535 -8.832 5.101 1.00 94.62 174 LYS A O 1
ATOM 1374 N N . LEU A 1 175 ? -10.120 -8.193 6.722 1.00 96.50 175 LEU A N 1
ATOM 1375 C CA . LEU A 1 175 ? -9.354 -7.278 5.883 1.00 96.50 175 LEU A CA 1
ATOM 1376 C C . LEU A 1 175 ? -8.353 -8.030 5.000 1.00 96.50 175 LEU A C 1
ATOM 1378 O O . LEU A 1 175 ? -7.764 -9.037 5.415 1.00 96.50 175 LEU A O 1
ATOM 1382 N N . LEU A 1 176 ? -8.122 -7.499 3.798 1.00 96.50 176 LEU A N 1
ATOM 1383 C CA . LEU A 1 176 ? -6.974 -7.870 2.978 1.00 96.50 176 LEU A CA 1
ATOM 1384 C C . LEU A 1 176 ? -5.685 -7.529 3.735 1.00 96.50 176 LEU A C 1
ATOM 1386 O O . LEU A 1 176 ? -5.611 -6.531 4.450 1.00 96.50 176 LEU A O 1
ATOM 1390 N N . CYS A 1 177 ? -4.675 -8.380 3.602 1.00 96.94 177 CYS A N 1
ATOM 1391 C CA . CYS A 1 177 ? -3.373 -8.181 4.227 1.00 96.94 177 CYS A CA 1
ATOM 1392 C C . CYS A 1 177 ? -2.311 -8.294 3.140 1.00 96.94 177 CYS A C 1
ATOM 1394 O O . CYS A 1 177 ? -2.163 -9.357 2.538 1.00 96.94 177 CYS A O 1
ATOM 1396 N N . VAL A 1 178 ? -1.589 -7.206 2.899 1.00 96.62 178 VAL A N 1
ATOM 1397 C CA . VAL A 1 178 ? -0.455 -7.154 1.974 1.00 96.62 178 VAL A CA 1
ATOM 1398 C C . VAL A 1 178 ? 0.813 -6.993 2.800 1.00 96.62 178 VAL A C 1
ATOM 1400 O O . VAL A 1 178 ? 0.833 -6.212 3.744 1.00 96.62 178 VAL A O 1
ATOM 1403 N N . VAL A 1 179 ? 1.875 -7.725 2.473 1.00 95.94 179 VAL A N 1
ATOM 1404 C CA . VAL A 1 179 ? 3.172 -7.580 3.148 1.00 95.94 179 VAL A CA 1
ATOM 1405 C C . VAL A 1 179 ? 4.154 -6.944 2.175 1.00 95.94 179 VAL A C 1
ATOM 1407 O O . VAL A 1 179 ? 4.456 -7.516 1.130 1.00 95.94 179 VAL A O 1
ATOM 1410 N N . GLY A 1 180 ? 4.611 -5.746 2.525 1.00 94.06 180 GLY A N 1
ATOM 1411 C CA . GLY A 1 180 ? 5.601 -4.947 1.813 1.00 94.06 180 GLY A CA 1
ATOM 1412 C C . GLY A 1 180 ? 6.915 -4.825 2.591 1.00 94.06 180 GLY A C 1
ATOM 1413 O O . GLY A 1 180 ? 7.171 -5.555 3.554 1.00 94.06 180 GLY A O 1
ATOM 1414 N N . GLY A 1 181 ? 7.766 -3.900 2.155 1.00 90.69 181 GLY A N 1
ATOM 1415 C CA . GLY A 1 181 ? 9.081 -3.630 2.731 1.00 90.69 181 GLY A CA 1
ATOM 1416 C C . GLY A 1 181 ? 10.092 -4.759 2.512 1.00 90.69 181 GLY A C 1
ATOM 1417 O O . GLY A 1 181 ? 10.047 -5.795 3.179 1.00 90.69 181 GLY A O 1
ATOM 1418 N N . GLY A 1 182 ? 11.032 -4.561 1.582 1.00 90.50 182 GLY A N 1
ATOM 1419 C CA . GLY A 1 182 ? 12.197 -5.443 1.405 1.00 90.50 182 GLY A CA 1
ATOM 1420 C C . GLY A 1 182 ? 11.857 -6.910 1.100 1.00 90.50 182 GLY A C 1
ATOM 1421 O O . GLY A 1 182 ? 12.501 -7.828 1.612 1.00 90.50 182 GLY A O 1
ATOM 1422 N N . ILE A 1 183 ? 10.810 -7.156 0.305 1.00 92.56 183 ILE A N 1
ATOM 1423 C CA . ILE A 1 183 ? 10.448 -8.510 -0.134 1.00 92.56 183 ILE A CA 1
ATOM 1424 C C . ILE A 1 183 ? 11.553 -9.052 -1.043 1.00 92.56 183 ILE A C 1
ATOM 1426 O O . ILE A 1 183 ? 11.881 -8.467 -2.071 1.00 92.56 183 ILE A O 1
ATOM 1430 N N . SER A 1 184 ? 12.129 -10.186 -0.654 1.00 92.00 184 SER A N 1
ATOM 1431 C CA . SER A 1 184 ? 13.189 -10.865 -1.400 1.00 92.00 184 SER A CA 1
ATOM 1432 C C . SER A 1 184 ? 13.109 -12.378 -1.193 1.00 92.00 184 SER A C 1
ATOM 1434 O O . SER A 1 184 ? 12.276 -12.869 -0.427 1.00 92.00 184 SER A O 1
ATOM 1436 N N . ALA A 1 185 ? 14.010 -13.134 -1.828 1.00 92.88 185 ALA A N 1
ATOM 1437 C CA . ALA A 1 185 ? 14.124 -14.577 -1.612 1.00 92.88 185 ALA A CA 1
ATOM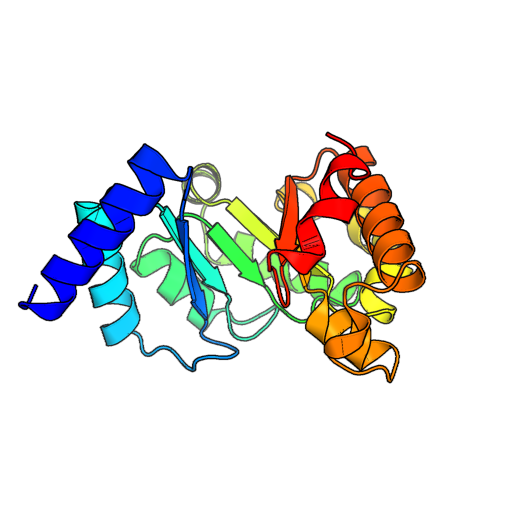 1438 C C . ALA A 1 185 ? 14.336 -14.944 -0.127 1.00 92.88 185 ALA A C 1
ATOM 1440 O O . ALA A 1 185 ? 13.870 -15.990 0.320 1.00 92.88 185 ALA A O 1
ATOM 1441 N N . HIS A 1 186 ? 14.961 -14.060 0.660 1.00 91.94 186 HIS A N 1
ATOM 1442 C CA . HIS A 1 186 ? 15.148 -14.247 2.102 1.00 91.94 186 HIS A CA 1
ATOM 1443 C C . HIS A 1 186 ? 13.843 -14.182 2.903 1.00 91.94 186 HIS A C 1
ATOM 1445 O O . HIS A 1 186 ? 13.808 -14.659 4.032 1.00 91.94 186 HIS A O 1
ATOM 1451 N N . SER A 1 187 ? 12.770 -13.626 2.334 1.00 92.19 187 SER A N 1
ATOM 1452 C CA . SER A 1 187 ? 11.461 -13.555 2.988 1.00 92.19 187 SER A CA 1
ATOM 1453 C C . SER A 1 187 ? 10.620 -14.826 2.807 1.00 92.19 187 SER A C 1
ATOM 1455 O O . SER A 1 187 ? 9.671 -15.037 3.560 1.00 92.19 187 SER A O 1
ATOM 1457 N N . LEU A 1 188 ? 10.975 -15.696 1.851 1.00 92.19 188 LEU A N 1
ATOM 1458 C CA . LEU A 1 188 ? 10.220 -16.916 1.532 1.00 92.19 188 LEU A CA 1
ATOM 1459 C C . LEU A 1 188 ? 9.976 -17.851 2.728 1.00 92.19 188 LEU A C 1
ATOM 1461 O O . LEU A 1 188 ? 8.867 -18.378 2.811 1.00 92.19 188 LEU A O 1
ATOM 1465 N N . PRO A 1 189 ? 10.931 -18.064 3.658 1.00 93.00 189 PRO A N 1
ATOM 1466 C CA . PRO A 1 189 ? 10.705 -18.949 4.799 1.00 93.00 189 PRO A CA 1
ATOM 1467 C C . PRO A 1 189 ? 9.561 -18.509 5.723 1.00 93.00 189 PRO A C 1
ATOM 1469 O O . PRO A 1 189 ? 8.987 -19.358 6.393 1.00 93.00 189 PRO A O 1
ATOM 1472 N N . PHE A 1 190 ? 9.208 -17.219 5.743 1.00 90.31 190 PHE A N 1
ATOM 1473 C CA . PHE A 1 190 ? 8.205 -16.673 6.663 1.00 90.31 190 PHE A CA 1
ATOM 1474 C C . PHE A 1 190 ? 6.773 -16.750 6.131 1.00 90.31 190 PHE A C 1
ATOM 1476 O O . PHE A 1 190 ? 5.827 -16.888 6.901 1.00 90.31 190 PHE A O 1
ATOM 1483 N N . PHE A 1 191 ? 6.588 -16.676 4.811 1.00 90.25 191 PHE A N 1
ATOM 1484 C CA . PHE A 1 191 ? 5.254 -16.615 4.204 1.00 90.25 191 PHE A CA 1
ATOM 1485 C C . PHE A 1 191 ? 4.349 -17.820 4.514 1.00 90.25 191 PHE A C 1
ATOM 1487 O O . PHE A 1 191 ? 3.149 -17.604 4.688 1.00 90.25 191 PHE A O 1
ATOM 1494 N N . PRO A 1 192 ? 4.855 -19.066 4.638 1.00 92.69 192 PRO A N 1
ATOM 1495 C CA . PRO A 1 192 ? 4.035 -20.201 5.059 1.00 92.69 192 PRO A CA 1
ATOM 1496 C C . PRO A 1 192 ? 3.432 -20.068 6.464 1.00 92.69 192 PRO A C 1
ATOM 1498 O O . PRO A 1 192 ? 2.450 -20.748 6.756 1.00 92.69 192 PRO A O 1
ATOM 1501 N N . GLU A 1 193 ? 3.999 -19.224 7.331 1.00 90.88 193 GLU A N 1
ATOM 1502 C CA . GLU A 1 193 ? 3.485 -18.988 8.685 1.00 90.88 193 GLU A CA 1
ATOM 1503 C C . GLU A 1 193 ? 2.268 -18.049 8.684 1.00 90.88 193 GLU A C 1
ATOM 1505 O O . GLU A 1 193 ? 1.486 -18.041 9.640 1.00 90.88 193 GLU A O 1
ATOM 1510 N N . TYR A 1 194 ? 2.083 -17.258 7.621 1.00 91.00 194 TYR A N 1
ATOM 1511 C CA . TYR A 1 194 ? 1.017 -16.266 7.547 1.00 91.00 194 TYR A CA 1
ATOM 1512 C C . TYR A 1 194 ? -0.366 -16.921 7.405 1.00 91.00 194 TYR A C 1
ATOM 1514 O O . TYR A 1 194 ? -0.561 -17.794 6.554 1.00 91.00 194 TYR A O 1
ATOM 1522 N N . PRO A 1 195 ? -1.363 -16.484 8.203 1.00 88.38 195 PRO A N 1
ATOM 1523 C CA . PRO A 1 195 ? -2.738 -16.943 8.054 1.00 88.38 195 PRO A CA 1
ATOM 1524 C C . PRO A 1 195 ? -3.260 -16.691 6.635 1.00 88.38 195 PRO A C 1
ATOM 1526 O O . PRO A 1 195 ? -3.177 -15.567 6.130 1.00 88.38 195 PRO A O 1
ATOM 1529 N N . LYS A 1 196 ? -3.827 -17.734 6.021 1.00 78.94 196 LYS A N 1
ATOM 1530 C CA . LYS A 1 196 ? -4.504 -17.638 4.721 1.00 78.94 196 LYS A CA 1
ATOM 1531 C C . LYS A 1 196 ? -5.785 -16.815 4.831 1.00 78.94 196 LYS A C 1
ATOM 1533 O O . LYS A 1 196 ? -6.548 -17.020 5.796 1.00 78.94 196 LYS A O 1
#

Sequence (196 aa):
MNSLEYQMVDIARELKEKHAAISVKAEFEAEGTRLEELLRLKEICMVAGVGLTLKIGGCESIRDMFEARTVGVNCLVAPMVESPYALRKYLQAVNKVFTSQERQNIEILCNIETVTASNNLEEMLEISENSTLQGIVIERVDLCFSLRLDDQSINNKEINQLVLEIIKKAKKRKLLCVVGGGISAHSLPFFPEYPK

InterPro domains:
  IPR005000 HpcH/HpaI aldolase/citrate lyase domain [PF03328] (68-174)
  IPR015813 Pyruvate/Phosphoenolpyruvate kinase-like domain superfamily [SSF51621] (64-182)
  IPR040442 Pyruvate kinase-like domain superfamily [G3DSA:3.20.20.60] (77-188)

Foldseek 3Di:
DDPVLVVLLVVLLCCVPPVVQAEDEDECQPPVQDLVNLLSVLVSCVSSVHFYEYEYNALQRLVVLLSCVVSLGQEYEHEDQQALVSLVNNLVSNPVRDPPVSLVRYAYEYEPQAPSSLVRVLVNCPDPSNVSHAAYEYAQQSHCVNVVHHLVCSLPPVSLVSLQSSQVSQVVVPHDYHYHHPDDPSCVVSVVVHDD

Radius of gyration: 16.89 Å; chains: 1; bounding box: 39×37×46 Å